Protein AF-A0A368G7E9-F1 (afdb_monomer)

Foldseek 3Di:
DDWFWEWEQEPNDTDIDTFDDPDLQSSLVSVVVVLVVVCVVDPDWWKFFAAPVGDTHTDPDSVSVVVLVVRDPDSYRYMYTGHPPPDDDDDDDDDDDDDDDDDDDDDDDDDDDDDPDPDPPFPFQVVAAAPPPRHTATHDWDDDPVDPRHIHHPVCVVVVPDDPPPVPPPPPDDD

Secondary structure (DSSP, 8-state):
---EEEEEEETTEEEEEEE--SSHHHHHHHHHHHHHHHHTTSS-EEEEEE-SS--EEE--SHHHHHHHHHH-SSSEEEEEEEE---S--------------------------------S---EEEEEE-TTT-PEEES-EEE-SSSSS-EEEHHHHHHT---GGGGGSSSS---

Solvent-accessible surface area (backbone atoms only — not comparable to full-atom values): 11426 Å² total; per-residue (Å²): 106,79,71,43,30,37,36,40,38,50,97,93,43,79,47,78,52,68,37,62,38,88,47,53,58,48,28,39,53,46,47,50,52,54,49,50,62,49,35,77,73,51,75,71,58,45,50,24,36,64,60,93,93,64,50,76,50,67,54,87,50,40,66,51,47,46,53,55,61,66,72,46,93,55,74,56,42,62,34,40,57,43,75,64,72,76,79,89,80,76,95,82,92,89,81,79,89,86,84,88,83,88,83,94,86,87,89,89,78,85,80,87,82,92,73,100,63,98,65,99,72,59,52,64,39,87,91,43,52,11,83,79,75,73,42,68,22,59,44,58,76,48,67,50,89,88,48,86,92,41,34,31,24,60,67,48,58,73,68,66,66,69,84,71,77,77,77,71,74,85,82,75,82,82,134

InterPro domains:
  IPR000270 PB1 domain [PF00564] (4-80)
  IPR000270 PB1 domain [SM00666] (3-84)
  IPR000433 Zinc finger, ZZ-type [PF00569] (125-159)
  IPR000433 Zinc finger, ZZ-type [PS01357] (130-156)
  IPR000433 Zinc finger, ZZ-type [SM00291] (124-168)
  IPR043145 Zinc finger, ZZ-type superfamily [G3DSA:3.30.60.90] (117-170)
  IPR052260 Autophagy Receptor and Signaling Regulator [PTHR15090] (7-165)
  IPR053793 PB1-like domain [PS51745] (3-84)

pLDDT: mean 72.44, std 19.13, range [29.98, 91.75]

Sequence (175 aa):
MEPISVKLSYAGAHRRFKIKGNDFESMFADLMTHVAQLAAQGPPFDIAWQDEDGDSILISRPAELGEAIESRKDDLLRLHTIEKTNENSTLKSEKEAEARPKTEEAPPKTEETSKAEANTNDAIHGNILCDVCDATIIGIRYKCILCVDYDLCQNCERTGIFHYEDLTFHWAGMV

Radius of gyration: 23.04 Å; Cα contacts (8 Å, |Δi|>4): 200; chains: 1; bounding box: 70×42×58 Å

Mean predicted aligned error: 19.14 Å

Organism: Ancylostoma caninum (NCBI:txid29170)

Structure (mmCIF, N/CA/C/O backbone):
data_AF-A0A368G7E9-F1
#
_entry.id   AF-A0A368G7E9-F1
#
loop_
_atom_site.group_PDB
_atom_site.id
_atom_site.type_symbol
_atom_site.label_atom_id
_atom_site.label_alt_id
_atom_site.label_comp_id
_atom_site.label_asym_id
_atom_site.label_entity_id
_atom_site.label_seq_id
_atom_site.pdbx_PDB_ins_code
_atom_site.Cartn_x
_atom_site.Cartn_y
_atom_site.Cartn_z
_atom_site.occupancy
_atom_site.B_iso_or_equiv
_atom_site.auth_seq_id
_atom_site.auth_comp_id
_atom_site.auth_asym_id
_atom_site.auth_atom_id
_atom_site.pdbx_PDB_model_num
ATOM 1 N N . MET A 1 1 ? -3.410 12.347 20.409 1.00 58.88 1 MET A N 1
ATOM 2 C CA . MET A 1 1 ? -4.423 11.472 19.780 1.00 58.88 1 MET A CA 1
ATOM 3 C C . MET A 1 1 ? -4.697 10.279 20.679 1.00 58.88 1 MET A C 1
ATOM 5 O O . MET A 1 1 ? -3.858 9.960 21.516 1.00 58.88 1 MET A O 1
ATOM 9 N N . GLU A 1 2 ? -5.857 9.643 20.532 1.00 70.06 2 GLU A N 1
ATOM 10 C CA . GLU A 1 2 ? -6.169 8.392 21.232 1.00 70.06 2 GLU A CA 1
ATOM 11 C C . GLU A 1 2 ? -5.511 7.185 20.533 1.00 70.06 2 GLU A C 1
ATOM 13 O O . GLU A 1 2 ? -5.280 7.231 19.323 1.00 70.06 2 GLU A O 1
ATOM 18 N N . PRO A 1 3 ? -5.154 6.117 21.274 1.00 78.44 3 PRO A N 1
ATOM 19 C CA . PRO A 1 3 ? -4.494 4.944 20.706 1.00 78.44 3 PRO A CA 1
ATOM 20 C C . PRO A 1 3 ? -5.474 4.107 19.876 1.00 78.44 3 PRO A C 1
ATOM 22 O O . PRO A 1 3 ? -6.393 3.488 20.418 1.00 78.44 3 PRO A O 1
ATOM 25 N N . ILE A 1 4 ? -5.239 4.039 18.569 1.00 86.38 4 ILE A N 1
ATOM 26 C CA . ILE A 1 4 ? -6.129 3.366 17.617 1.00 86.38 4 ILE A CA 1
ATOM 27 C C . ILE A 1 4 ? -5.886 1.857 17.681 1.00 86.38 4 ILE A C 1
ATOM 29 O O . ILE A 1 4 ? -4.740 1.400 17.664 1.00 86.38 4 ILE A O 1
ATOM 33 N N . SER A 1 5 ? -6.955 1.059 17.763 1.00 89.62 5 SER A N 1
ATOM 34 C CA . SER A 1 5 ? -6.824 -0.399 17.728 1.00 89.62 5 SER A CA 1
ATOM 35 C C . SER A 1 5 ? -6.812 -0.874 16.278 1.00 89.62 5 SER A C 1
ATOM 37 O O . SER A 1 5 ? -7.724 -0.581 15.512 1.00 89.62 5 SER A O 1
ATOM 39 N N . VAL A 1 6 ? -5.799 -1.645 15.899 1.00 91.56 6 VAL A N 1
ATOM 40 C CA . VAL A 1 6 ? -5.658 -2.211 14.554 1.00 91.56 6 VAL A CA 1
ATOM 41 C C . VAL A 1 6 ? -5.878 -3.718 14.633 1.00 91.56 6 VAL A C 1
ATOM 43 O O . VAL A 1 6 ? -5.246 -4.403 15.440 1.00 91.56 6 VAL A O 1
ATOM 46 N N . LYS A 1 7 ? -6.777 -4.247 13.800 1.00 91.56 7 LYS A N 1
ATOM 47 C CA . LYS A 1 7 ? -6.969 -5.683 13.564 1.00 91.56 7 LYS A CA 1
ATOM 48 C C . LYS A 1 7 ? -6.381 -6.026 12.199 1.00 91.56 7 LYS A C 1
ATOM 50 O O . LYS A 1 7 ? -7.037 -5.800 11.187 1.00 91.56 7 LYS A O 1
ATOM 55 N N . LEU A 1 8 ? -5.194 -6.621 12.186 1.00 90.75 8 LEU A N 1
ATOM 56 C CA . LEU A 1 8 ? -4.562 -7.148 10.979 1.00 90.75 8 LEU A CA 1
ATOM 57 C C . LEU A 1 8 ? -4.917 -8.628 10.788 1.00 90.75 8 LEU A C 1
ATOM 59 O O . LEU A 1 8 ? -4.810 -9.432 11.719 1.00 90.75 8 LEU A O 1
ATOM 63 N N . SER A 1 9 ? -5.331 -8.981 9.577 1.00 88.69 9 SER A N 1
ATOM 64 C CA . SER A 1 9 ? -5.700 -10.341 9.177 1.00 88.69 9 SER A CA 1
ATOM 65 C C . SER A 1 9 ? -4.635 -10.879 8.218 1.00 88.69 9 SER A C 1
ATOM 67 O O . SER A 1 9 ? -4.503 -10.354 7.118 1.00 88.69 9 SER A O 1
ATOM 69 N N . TYR A 1 10 ? -3.874 -11.892 8.645 1.00 85.19 10 TYR A N 1
ATOM 70 C CA . TYR A 1 10 ? -2.744 -12.476 7.910 1.00 85.19 10 TYR A CA 1
ATOM 71 C C . TYR A 1 10 ? -2.844 -14.002 7.894 1.00 85.19 10 TYR A C 1
ATOM 73 O O . TYR A 1 10 ? -2.933 -14.617 8.957 1.00 85.19 10 TYR A O 1
ATOM 81 N N . ALA A 1 11 ? -2.826 -14.613 6.704 1.00 75.00 11 ALA A N 1
ATOM 82 C CA . ALA A 1 11 ? -2.862 -16.070 6.512 1.00 75.00 11 ALA A CA 1
ATOM 83 C C . ALA A 1 11 ? -3.969 -16.793 7.326 1.00 75.00 11 ALA A C 1
ATOM 85 O O . ALA A 1 11 ? -3.747 -17.843 7.926 1.00 75.00 11 ALA A O 1
ATOM 86 N N . GLY A 1 12 ? -5.164 -16.192 7.415 1.00 78.38 12 GLY A N 1
ATOM 87 C CA . GLY A 1 12 ? -6.298 -16.703 8.206 1.00 78.38 12 GLY A CA 1
ATOM 88 C C . GLY A 1 12 ? -6.207 -16.471 9.725 1.00 78.38 12 GLY A C 1
ATOM 89 O O . GLY A 1 12 ? -7.196 -16.655 10.436 1.00 78.38 12 GLY A O 1
ATOM 90 N N . ALA A 1 13 ? -5.063 -16.013 10.237 1.00 84.06 13 ALA A N 1
ATOM 91 C CA . ALA A 1 13 ? -4.891 -15.593 11.622 1.00 84.06 13 ALA A CA 1
ATOM 92 C C . ALA A 1 13 ? -5.199 -14.096 11.799 1.00 84.06 13 ALA A C 1
ATOM 94 O O . ALA A 1 13 ? -4.954 -13.267 10.924 1.00 84.06 13 ALA A O 1
ATOM 95 N N . HIS A 1 14 ? -5.700 -13.729 12.978 1.00 87.38 14 HIS A N 1
ATOM 96 C CA . HIS A 1 14 ? -6.020 -12.345 13.320 1.00 87.38 14 HIS A CA 1
ATOM 97 C C . HIS A 1 14 ? -5.101 -11.850 14.435 1.00 87.38 14 HIS A C 1
ATOM 99 O O . HIS A 1 14 ? -5.101 -12.415 15.530 1.00 87.38 14 HIS A O 1
ATOM 105 N N . ARG A 1 15 ? -4.366 -10.764 14.194 1.00 87.50 15 ARG A N 1
ATOM 106 C CA . ARG A 1 15 ? -3.558 -10.078 15.211 1.00 87.50 15 ARG A CA 1
ATOM 107 C C . ARG A 1 15 ? -4.194 -8.726 15.527 1.00 87.50 15 ARG A C 1
ATOM 109 O O . ARG A 1 15 ? -4.657 -8.028 14.629 1.00 87.50 15 ARG A O 1
ATOM 116 N N . ARG A 1 16 ? -4.259 -8.372 16.812 1.00 88.88 16 ARG A N 1
ATOM 117 C CA . ARG A 1 16 ? -4.761 -7.071 17.276 1.00 88.88 16 ARG A CA 1
ATOM 118 C C . ARG A 1 16 ? -3.673 -6.365 18.068 1.00 88.88 16 ARG A C 1
ATOM 120 O O . ARG A 1 16 ? -3.154 -6.943 19.019 1.00 88.88 16 ARG A O 1
ATOM 127 N N . PHE A 1 17 ? -3.355 -5.138 17.687 1.00 90.06 17 PHE A N 1
ATOM 128 C CA . PHE A 1 17 ? -2.394 -4.274 18.371 1.00 90.06 17 PHE A CA 1
ATOM 129 C C . PHE A 1 17 ? -2.960 -2.853 18.468 1.00 90.06 17 PHE A C 1
ATOM 131 O O . PHE A 1 17 ? -4.024 -2.565 17.918 1.00 90.06 17 PHE A O 1
ATOM 138 N N . LYS A 1 18 ? -2.300 -1.981 19.233 1.00 89.06 18 LYS A N 1
ATOM 139 C CA . LYS A 1 18 ? -2.707 -0.583 19.397 1.00 89.06 18 LYS A CA 1
ATOM 140 C C . LYS A 1 18 ? -1.565 0.311 18.965 1.00 89.06 18 LYS A C 1
ATOM 142 O O . LYS A 1 18 ? -0.528 0.273 19.621 1.00 89.06 18 LYS A O 1
ATOM 147 N N . ILE A 1 19 ? -1.785 1.099 17.919 1.00 89.12 19 ILE A N 1
ATOM 148 C CA . ILE A 1 19 ? -0.790 2.059 17.445 1.00 89.12 19 ILE A CA 1
ATOM 149 C C . ILE A 1 19 ? -0.854 3.340 18.278 1.00 89.12 19 ILE A C 1
ATOM 151 O O . ILE A 1 19 ? -1.936 3.775 18.696 1.00 89.12 19 ILE A O 1
ATOM 155 N N . LYS A 1 20 ? 0.308 3.934 18.551 1.00 82.81 20 LYS A N 1
ATOM 156 C CA . LYS A 1 20 ? 0.431 5.185 19.312 1.00 82.81 20 LYS A CA 1
ATOM 157 C C . LYS A 1 20 ? 1.263 6.197 18.535 1.00 82.81 20 LYS A C 1
ATOM 159 O O . LYS A 1 20 ? 2.419 5.948 18.227 1.00 82.81 20 LYS A O 1
ATOM 164 N N . GLY A 1 21 ? 0.701 7.380 18.317 1.00 76.12 21 GLY A N 1
ATOM 165 C CA . GLY A 1 21 ? 1.414 8.512 17.735 1.00 76.12 21 GLY A CA 1
ATOM 166 C C . GLY A 1 21 ? 0.766 9.836 18.123 1.00 76.12 21 GLY A C 1
ATOM 167 O O . GLY A 1 21 ? -0.399 9.877 18.532 1.00 76.12 21 GLY A O 1
ATOM 168 N N . ASN A 1 22 ? 1.537 10.915 18.008 1.00 77.44 22 ASN A N 1
ATOM 169 C CA . ASN A 1 22 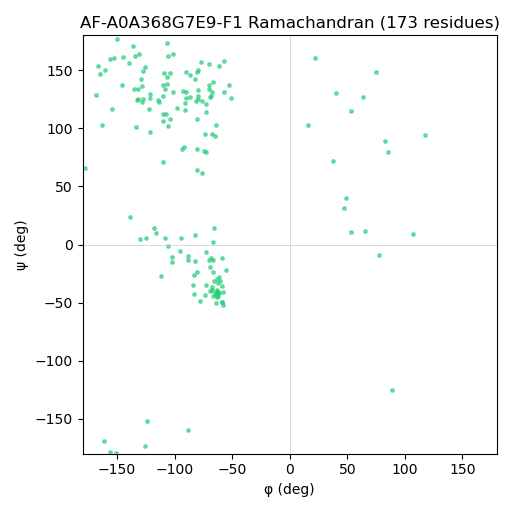? 1.020 12.282 18.112 1.00 77.44 22 ASN A CA 1
ATOM 170 C C . ASN A 1 22 ? 0.540 12.819 16.751 1.00 77.44 22 ASN A C 1
ATOM 172 O O . ASN A 1 22 ? -0.171 13.819 16.706 1.00 77.44 22 ASN A O 1
ATOM 176 N N . ASP A 1 23 ? 0.912 12.121 15.681 1.00 83.19 23 ASP A N 1
ATOM 177 C CA . ASP A 1 23 ? 0.817 12.477 14.272 1.00 83.19 23 ASP A CA 1
ATOM 178 C C . ASP A 1 23 ? 0.710 11.188 13.430 1.00 83.19 23 ASP A C 1
ATOM 180 O O . ASP A 1 23 ? 1.045 10.091 13.899 1.00 83.19 23 ASP A O 1
ATOM 184 N N . PHE A 1 24 ? 0.226 11.314 12.190 1.00 80.94 24 PHE A N 1
ATOM 185 C CA . PHE A 1 24 ? 0.001 10.177 11.287 1.00 80.94 24 PHE A CA 1
ATOM 186 C C . PHE A 1 24 ? 1.291 9.435 10.913 1.00 80.94 24 PHE A C 1
ATOM 188 O O . PHE A 1 24 ? 1.261 8.226 10.698 1.00 80.94 24 PHE A O 1
ATOM 195 N N . GLU A 1 25 ? 2.429 10.129 10.869 1.00 85.62 25 GLU A N 1
ATOM 196 C CA . GLU A 1 25 ? 3.720 9.553 10.486 1.00 85.62 25 GLU A CA 1
ATOM 197 C C . GLU A 1 25 ? 4.285 8.647 11.590 1.00 85.62 25 GLU A C 1
ATOM 199 O O . GLU A 1 25 ? 4.669 7.510 11.317 1.00 85.62 25 GLU A O 1
ATOM 204 N N . SER A 1 26 ? 4.206 9.072 12.853 1.00 86.88 26 SER A N 1
ATOM 205 C CA . SER A 1 26 ? 4.512 8.242 14.024 1.00 86.88 26 SER A CA 1
ATOM 206 C C . SER A 1 26 ? 3.583 7.028 14.126 1.00 86.88 26 SER A C 1
ATOM 208 O O . SER A 1 26 ? 4.042 5.920 14.404 1.00 86.88 26 SER A O 1
ATOM 210 N N . MET A 1 27 ? 2.280 7.209 13.866 1.00 86.00 2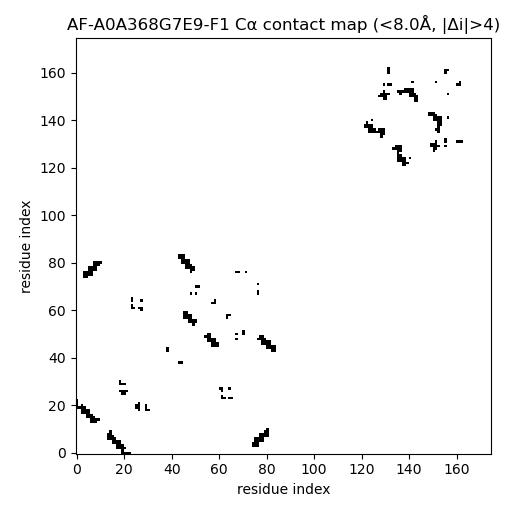7 MET A N 1
ATOM 211 C CA . MET A 1 27 ? 1.319 6.097 13.819 1.00 86.00 27 MET A CA 1
ATOM 212 C C . MET A 1 27 ? 1.640 5.098 12.698 1.00 86.00 27 MET A C 1
ATOM 214 O O . MET A 1 27 ? 1.542 3.887 12.906 1.00 86.00 27 MET A O 1
ATOM 218 N N . PHE A 1 28 ? 2.051 5.594 11.529 1.00 88.69 28 PHE A N 1
ATOM 219 C CA . PHE A 1 28 ? 2.461 4.771 10.394 1.00 88.69 28 PHE A CA 1
ATOM 220 C C . PHE A 1 28 ? 3.780 4.038 10.665 1.00 88.69 28 PHE A C 1
ATOM 222 O O . PHE A 1 28 ? 3.883 2.855 10.357 1.00 88.69 28 PHE A O 1
ATOM 229 N N . ALA A 1 29 ? 4.758 4.676 11.310 1.00 88.94 29 ALA A N 1
ATOM 230 C CA . ALA A 1 29 ? 6.012 4.036 11.703 1.00 88.94 29 ALA A CA 1
ATOM 231 C C . ALA A 1 29 ? 5.796 2.886 12.709 1.00 88.94 29 ALA A C 1
ATOM 233 O O . ALA A 1 29 ? 6.404 1.822 12.571 1.00 88.94 29 ALA A O 1
ATOM 234 N N . ASP A 1 30 ? 4.897 3.060 13.683 1.00 89.69 30 ASP A N 1
ATOM 235 C CA . ASP A 1 30 ? 4.511 2.027 14.658 1.00 89.69 30 ASP A CA 1
ATOM 236 C C . ASP A 1 30 ? 3.767 0.857 13.973 1.00 89.69 30 ASP A C 1
ATOM 238 O O . ASP A 1 30 ? 4.107 -0.318 14.157 1.00 89.69 30 ASP A O 1
ATOM 242 N N . LEU A 1 31 ? 2.826 1.171 13.069 1.00 89.00 31 LEU A N 1
ATOM 243 C CA . LEU A 1 31 ? 2.150 0.190 12.211 1.00 89.00 31 LEU A CA 1
ATOM 244 C C . LEU A 1 31 ? 3.146 -0.608 11.355 1.00 89.00 31 LEU A C 1
ATOM 246 O O . LEU A 1 31 ? 3.130 -1.840 11.378 1.00 89.00 31 LEU A O 1
ATOM 250 N N . MET A 1 32 ? 4.032 0.076 10.629 1.00 87.12 32 MET A N 1
ATOM 251 C CA . MET A 1 32 ? 5.028 -0.549 9.758 1.00 87.12 32 MET A CA 1
ATOM 252 C C . MET A 1 32 ? 6.063 -1.351 10.543 1.00 87.12 32 MET A C 1
ATOM 254 O O . MET A 1 32 ? 6.504 -2.392 10.063 1.00 87.12 32 MET A O 1
ATOM 258 N N . THR A 1 33 ? 6.394 -0.950 11.773 1.00 89.62 33 THR A N 1
ATOM 259 C CA . THR A 1 33 ? 7.240 -1.747 12.676 1.00 89.62 33 THR A CA 1
ATOM 260 C C . THR A 1 33 ? 6.568 -3.077 13.021 1.00 89.62 33 THR A C 1
ATOM 262 O O . THR A 1 33 ? 7.200 -4.134 12.928 1.00 89.62 33 THR A O 1
ATOM 265 N N . HIS A 1 34 ? 5.274 -3.062 13.352 1.00 87.12 34 HIS A N 1
ATOM 266 C CA . HIS A 1 34 ? 4.510 -4.291 13.569 1.00 87.12 34 HIS A CA 1
ATOM 267 C C . HIS A 1 34 ? 4.381 -5.141 12.296 1.00 87.12 34 HIS A C 1
ATOM 269 O O . HIS A 1 34 ? 4.552 -6.357 12.370 1.00 87.12 34 HIS A O 1
ATOM 275 N N . VAL A 1 35 ? 4.138 -4.538 11.130 1.00 87.00 35 VAL A N 1
ATOM 276 C CA . VAL A 1 35 ? 4.075 -5.254 9.841 1.00 87.00 35 VAL A CA 1
ATOM 277 C C . VAL A 1 35 ? 5.428 -5.877 9.479 1.00 87.00 35 VAL A C 1
ATOM 279 O O . VAL A 1 35 ? 5.478 -7.053 9.127 1.00 87.00 35 VAL A O 1
ATOM 282 N N . ALA A 1 36 ? 6.537 -5.158 9.655 1.00 85.75 36 ALA A N 1
ATOM 283 C CA . ALA A 1 36 ? 7.885 -5.663 9.396 1.00 85.75 36 ALA A CA 1
ATOM 284 C C . ALA A 1 36 ? 8.252 -6.847 10.310 1.00 85.75 36 ALA A C 1
ATOM 286 O O . ALA A 1 36 ? 8.825 -7.831 9.844 1.00 85.75 36 ALA A O 1
ATOM 287 N N . GLN A 1 37 ? 7.855 -6.815 11.589 1.00 84.81 37 GLN A N 1
ATOM 288 C CA . GLN A 1 37 ? 8.021 -7.955 12.505 1.00 84.81 37 GLN A CA 1
ATOM 289 C C . GLN A 1 37 ? 7.257 -9.208 12.046 1.00 84.81 37 GLN A C 1
ATOM 291 O O . GLN A 1 37 ? 7.667 -10.323 12.375 1.00 84.81 37 GLN A O 1
ATOM 296 N N . LEU A 1 38 ? 6.154 -9.044 11.311 1.00 83.31 38 LEU A N 1
ATOM 297 C CA . LEU A 1 38 ? 5.368 -10.142 10.742 1.00 83.31 38 LEU A CA 1
ATOM 298 C C . LEU A 1 38 ? 5.957 -10.638 9.421 1.00 83.31 38 LEU A C 1
ATOM 300 O O . LEU A 1 38 ? 6.079 -11.846 9.242 1.00 83.31 38 LEU A O 1
ATOM 304 N N . ALA A 1 39 ? 6.386 -9.727 8.547 1.00 82.38 39 ALA A N 1
ATOM 305 C CA . ALA A 1 39 ? 7.113 -10.061 7.325 1.00 82.38 39 ALA A CA 1
ATOM 306 C C . ALA A 1 39 ? 8.439 -10.789 7.627 1.00 82.38 39 ALA A C 1
ATOM 308 O O . ALA A 1 39 ? 8.825 -11.687 6.894 1.00 82.38 39 ALA A O 1
ATOM 309 N N . ALA A 1 40 ? 9.093 -10.506 8.759 1.00 82.06 40 ALA A N 1
ATOM 310 C CA . ALA A 1 40 ? 10.262 -11.261 9.222 1.00 82.06 40 ALA A CA 1
ATOM 311 C C . ALA A 1 40 ? 9.959 -12.727 9.622 1.00 82.06 40 ALA A C 1
ATOM 313 O O . ALA A 1 40 ? 10.887 -13.514 9.802 1.00 82.06 40 ALA A O 1
ATOM 314 N N . GLN A 1 41 ? 8.683 -13.100 9.788 1.00 79.00 41 GLN A N 1
ATOM 315 C CA . GLN A 1 41 ? 8.229 -14.451 10.156 1.00 79.00 41 GLN A CA 1
ATOM 316 C C . GLN A 1 41 ? 7.609 -15.229 8.978 1.00 79.00 41 GLN A C 1
ATOM 318 O O . GLN A 1 41 ? 7.192 -16.371 9.174 1.00 79.00 41 GLN A O 1
ATOM 323 N N . GLY A 1 42 ? 7.516 -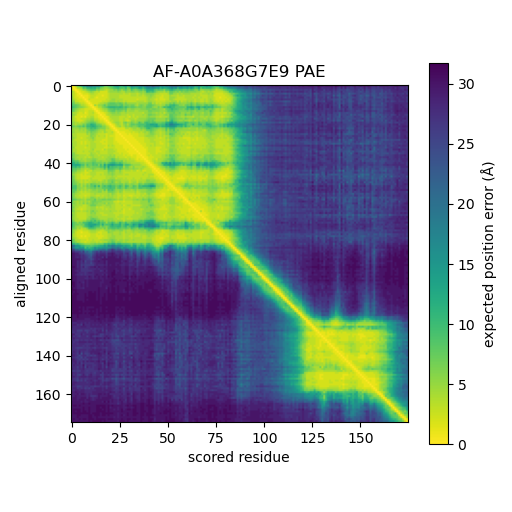14.647 7.777 1.00 72.19 42 GLY A N 1
ATOM 324 C CA . GLY A 1 42 ? 6.803 -15.246 6.644 1.00 72.19 42 GLY A CA 1
ATOM 325 C C . GLY A 1 42 ? 7.199 -14.655 5.284 1.00 72.19 42 GLY A C 1
ATOM 326 O O . GLY A 1 42 ? 8.189 -13.935 5.194 1.00 72.19 42 GLY A O 1
ATOM 327 N N . PRO A 1 43 ? 6.466 -14.966 4.199 1.00 79.19 43 PRO A N 1
ATOM 328 C CA . PRO A 1 43 ? 6.645 -14.286 2.916 1.00 79.19 43 PRO A CA 1
ATOM 329 C C . PRO A 1 43 ? 6.354 -12.779 3.033 1.00 79.19 43 PRO A C 1
ATOM 331 O O . PRO A 1 43 ? 5.546 -12.383 3.878 1.00 79.19 43 PRO A O 1
ATOM 334 N N . PRO A 1 44 ? 6.958 -11.933 2.178 1.00 79.69 44 PRO A N 1
ATOM 335 C CA . PRO A 1 44 ? 6.650 -10.512 2.144 1.00 79.69 44 PRO A CA 1
ATOM 336 C C . PRO A 1 44 ? 5.240 -10.285 1.578 1.00 79.69 44 PRO A C 1
ATOM 338 O O . PRO A 1 44 ? 4.858 -10.843 0.552 1.00 79.69 44 PRO A O 1
ATOM 341 N N . PHE A 1 45 ? 4.475 -9.436 2.253 1.00 87.25 45 PHE A N 1
ATOM 342 C CA . PHE A 1 45 ? 3.109 -9.055 1.900 1.00 87.25 45 PHE A CA 1
ATOM 343 C C . PHE A 1 45 ? 2.962 -7.537 2.027 1.00 87.25 45 PHE A C 1
ATOM 345 O O . PHE A 1 45 ? 3.779 -6.894 2.690 1.00 87.25 45 PHE A O 1
ATOM 352 N N . ASP A 1 46 ? 1.924 -6.980 1.415 1.00 88.75 46 ASP A N 1
ATOM 353 C CA . ASP A 1 46 ? 1.478 -5.612 1.678 1.00 88.75 46 ASP A CA 1
ATOM 354 C C . ASP A 1 46 ? 0.197 -5.614 2.516 1.00 88.75 46 ASP A C 1
ATOM 356 O O . ASP A 1 46 ? -0.478 -6.637 2.662 1.00 88.75 46 ASP A O 1
ATOM 360 N N . ILE A 1 47 ? -0.111 -4.471 3.125 1.00 90.56 47 ILE A N 1
ATOM 361 C CA . ILE A 1 47 ? -1.321 -4.279 3.925 1.00 90.56 47 ILE A CA 1
ATOM 362 C C . ILE A 1 47 ? -2.308 -3.377 3.193 1.00 90.56 47 ILE A C 1
ATOM 364 O O . ILE A 1 47 ? -1.944 -2.312 2.700 1.00 90.56 47 ILE A O 1
ATOM 368 N N . ALA A 1 48 ? -3.569 -3.791 3.177 1.00 91.44 48 ALA A N 1
ATOM 369 C CA . ALA A 1 48 ? -4.673 -3.014 2.645 1.00 91.44 48 ALA A CA 1
ATOM 370 C C . ALA A 1 48 ? -5.793 -2.873 3.687 1.00 91.44 48 ALA A C 1
ATOM 372 O O . ALA A 1 48 ? -5.959 -3.711 4.585 1.00 91.44 48 ALA A O 1
ATOM 373 N N . TRP A 1 49 ? -6.556 -1.792 3.575 1.00 91.38 49 TRP A N 1
ATOM 374 C CA . TRP A 1 49 ? -7.836 -1.608 4.256 1.00 91.38 49 TRP A CA 1
ATOM 375 C C . TRP A 1 49 ? -8.978 -1.753 3.248 1.00 91.38 49 TRP A C 1
ATOM 377 O O . TRP A 1 49 ? -8.726 -1.950 2.064 1.00 91.38 49 TRP A O 1
ATOM 387 N N . GLN A 1 50 ? -10.218 -1.753 3.731 1.00 90.38 50 GLN A N 1
ATOM 388 C CA . GLN A 1 50 ? -11.406 -1.763 2.881 1.00 90.38 50 GLN A CA 1
ATOM 389 C C . GLN A 1 50 ? -12.241 -0.523 3.194 1.00 90.38 50 GLN A C 1
ATOM 391 O O . GLN A 1 50 ? -12.491 -0.263 4.377 1.00 90.38 50 GLN A O 1
ATOM 396 N N . ASP A 1 51 ? -12.619 0.222 2.160 1.00 87.50 51 ASP A N 1
ATOM 397 C CA . ASP A 1 51 ? -13.343 1.491 2.260 1.00 87.50 51 ASP A CA 1
ATOM 398 C C . ASP A 1 51 ? -14.878 1.31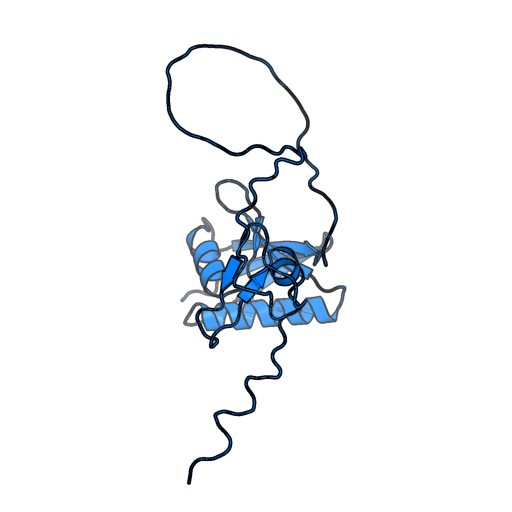8 2.285 1.00 87.50 51 ASP A C 1
ATOM 400 O O . ASP A 1 51 ? -15.392 0.272 2.700 1.00 87.50 51 ASP A O 1
ATOM 404 N N . GLU A 1 52 ? -15.624 2.378 1.951 1.00 83.25 52 GLU A N 1
ATOM 405 C CA . GLU A 1 52 ? -17.091 2.362 1.936 1.00 83.25 52 GLU A CA 1
ATOM 406 C C . GLU A 1 52 ? -17.706 1.795 0.649 1.00 83.25 52 GLU A C 1
ATOM 408 O O . GLU A 1 52 ? -18.802 1.232 0.720 1.00 83.25 52 GLU A O 1
ATOM 413 N N . ASP A 1 53 ? -16.988 1.869 -0.472 1.00 83.81 53 ASP A N 1
ATOM 414 C CA . ASP A 1 53 ? -17.355 1.268 -1.759 1.00 83.81 53 ASP A CA 1
ATOM 415 C C . ASP A 1 53 ? -17.017 -0.236 -1.800 1.00 83.81 53 ASP A C 1
ATOM 417 O O . ASP A 1 53 ? -17.671 -1.023 -2.491 1.00 83.81 53 ASP A O 1
ATOM 421 N N . GLY A 1 54 ? -16.068 -0.662 -0.962 1.00 81.88 54 GLY A N 1
ATOM 422 C CA . GLY A 1 54 ? -15.648 -2.048 -0.783 1.00 81.88 54 GLY A CA 1
ATOM 423 C C . GLY A 1 54 ? -14.281 -2.364 -1.390 1.00 81.88 54 GLY A C 1
ATOM 424 O O . GLY A 1 54 ? -13.897 -3.540 -1.397 1.00 81.88 54 GLY A O 1
ATOM 425 N N . ASP A 1 55 ? -13.543 -1.355 -1.848 1.00 85.50 55 ASP A N 1
ATOM 426 C CA . ASP A 1 55 ? -12.258 -1.499 -2.521 1.00 85.50 55 ASP A CA 1
ATOM 427 C C . ASP A 1 55 ? -11.098 -1.713 -1.540 1.00 85.50 55 ASP A C 1
ATOM 429 O O . ASP A 1 55 ? -11.099 -1.257 -0.395 1.00 85.50 55 ASP A O 1
ATOM 433 N N . SER A 1 56 ? -10.091 -2.473 -1.982 1.00 86.62 56 SER A N 1
ATOM 434 C CA . SER A 1 56 ? -8.926 -2.845 -1.164 1.00 86.62 56 SER A CA 1
ATOM 435 C C . SER A 1 56 ? -7.781 -1.845 -1.328 1.00 86.62 56 SER A C 1
ATOM 437 O O . SER A 1 56 ? -6.859 -2.056 -2.118 1.00 86.62 56 SER A O 1
ATOM 439 N N . ILE A 1 57 ? -7.831 -0.754 -0.565 1.00 89.19 57 ILE A N 1
ATOM 440 C CA . ILE A 1 57 ? -6.872 0.354 -0.647 1.00 89.19 57 ILE A CA 1
ATOM 441 C C . ILE A 1 57 ? -5.564 0.023 0.093 1.00 89.19 57 ILE A C 1
ATOM 443 O O . ILE A 1 57 ? -5.561 -0.355 1.268 1.00 89.19 57 ILE A O 1
ATOM 447 N N . LEU A 1 58 ? -4.429 0.178 -0.594 1.00 90.94 58 LEU A N 1
ATOM 448 C CA . LEU A 1 58 ? -3.083 -0.168 -0.117 1.00 90.94 58 LEU A CA 1
ATOM 449 C C . LEU A 1 58 ? -2.477 0.890 0.821 1.00 90.94 58 LEU A C 1
ATOM 451 O O . LEU A 1 58 ? -2.287 2.039 0.434 1.00 90.94 58 LEU A O 1
ATOM 455 N N . ILE A 1 59 ? -2.052 0.489 2.025 1.00 90.12 59 ILE A N 1
ATOM 456 C CA . ILE A 1 59 ? -1.409 1.398 2.990 1.00 90.12 59 ILE A CA 1
ATOM 457 C C . ILE A 1 59 ? 0.118 1.344 2.856 1.00 90.12 59 ILE A C 1
ATOM 459 O O . ILE A 1 59 ? 0.810 0.687 3.635 1.00 90.12 59 ILE A O 1
ATOM 463 N N . SER A 1 60 ? 0.645 2.093 1.887 1.00 84.94 60 SER A N 1
ATOM 464 C CA . SER A 1 60 ? 2.096 2.254 1.668 1.00 84.94 60 SER A CA 1
ATOM 465 C C . SER A 1 60 ? 2.660 3.584 2.185 1.00 84.94 60 SER A C 1
ATOM 467 O O . SER A 1 60 ? 3.877 3.771 2.200 1.00 84.94 60 SER A O 1
ATOM 469 N N . ARG A 1 61 ? 1.799 4.535 2.574 1.00 84.75 61 ARG A N 1
ATOM 470 C CA . ARG A 1 61 ? 2.164 5.900 2.992 1.00 84.75 61 ARG A CA 1
ATOM 471 C C . ARG A 1 61 ? 1.326 6.353 4.203 1.00 84.75 61 ARG A C 1
ATOM 473 O O . ARG A 1 61 ? 0.214 5.857 4.387 1.00 84.75 61 ARG A O 1
ATOM 480 N N . PRO A 1 62 ? 1.809 7.321 5.010 1.00 86.69 62 PRO A N 1
ATOM 481 C CA . PRO A 1 62 ? 1.074 7.825 6.175 1.00 86.69 62 PRO A CA 1
ATOM 482 C C . PRO A 1 62 ? -0.219 8.578 5.820 1.00 86.69 62 PRO A C 1
ATOM 484 O O . PRO A 1 62 ? -1.121 8.623 6.650 1.00 86.69 62 PRO A O 1
ATOM 487 N N . ALA A 1 63 ? -0.334 9.131 4.605 1.00 86.38 63 ALA A N 1
ATOM 488 C CA . ALA A 1 63 ? -1.565 9.764 4.116 1.00 86.38 63 ALA A CA 1
ATOM 489 C C . ALA A 1 63 ? -2.717 8.749 3.989 1.00 86.38 63 ALA A C 1
ATOM 491 O O . ALA A 1 63 ? -3.757 8.934 4.609 1.00 86.38 63 ALA A O 1
ATOM 492 N N . GLU A 1 64 ? -2.463 7.619 3.319 1.00 89.12 64 GLU A N 1
ATOM 493 C CA . GLU A 1 64 ? -3.418 6.508 3.156 1.00 89.12 64 GLU A CA 1
ATOM 494 C C . GLU A 1 64 ? -3.870 5.947 4.519 1.00 89.12 64 GLU A C 1
ATOM 496 O O . GLU A 1 64 ? -5.019 5.549 4.705 1.00 89.12 64 GLU A O 1
ATOM 501 N N . LEU A 1 65 ? -2.959 5.924 5.507 1.00 88.00 65 LEU A N 1
ATOM 502 C CA . LEU A 1 65 ? -3.304 5.552 6.880 1.00 88.00 65 LEU A CA 1
ATOM 503 C C . LEU A 1 65 ? -4.226 6.594 7.530 1.00 88.00 65 LEU A C 1
ATOM 505 O O . LEU A 1 65 ? -5.105 6.204 8.290 1.00 88.00 65 LEU A O 1
ATOM 509 N N . GLY A 1 66 ? -4.040 7.884 7.242 1.00 86.62 66 GLY A N 1
ATOM 510 C CA . GLY A 1 66 ? -4.944 8.962 7.648 1.00 86.62 66 GLY A CA 1
ATOM 511 C C . GLY A 1 66 ? -6.361 8.754 7.112 1.00 86.62 66 GLY A C 1
ATOM 512 O O . GLY A 1 66 ? -7.302 8.720 7.899 1.00 86.62 66 GLY A O 1
ATOM 513 N N . GLU A 1 67 ? -6.507 8.481 5.817 1.00 86.50 67 GLU A N 1
ATOM 514 C CA . GLU A 1 67 ? -7.809 8.225 5.180 1.00 86.50 67 GLU A CA 1
ATOM 515 C C . GLU A 1 67 ? -8.497 6.977 5.766 1.00 86.50 67 GLU A C 1
ATOM 517 O O . GLU A 1 67 ? -9.664 7.026 6.162 1.00 86.50 67 GLU A O 1
ATOM 522 N N . ALA A 1 68 ? -7.744 5.889 5.965 1.00 87.69 68 ALA A N 1
ATOM 523 C CA . ALA A 1 68 ? -8.229 4.684 6.645 1.00 87.69 68 ALA A CA 1
ATOM 524 C C . ALA A 1 68 ? -8.636 4.943 8.114 1.00 87.69 68 ALA A C 1
ATOM 526 O O . ALA A 1 68 ? -9.543 4.306 8.662 1.00 87.69 68 ALA A O 1
ATOM 527 N N . ILE A 1 69 ? -7.946 5.876 8.776 1.00 86.38 69 ILE A N 1
ATOM 528 C CA . ILE A 1 69 ? -8.234 6.350 10.133 1.00 86.38 69 ILE A CA 1
ATOM 529 C C . ILE A 1 69 ? -9.491 7.227 10.154 1.00 86.38 69 ILE A C 1
ATOM 531 O O . ILE A 1 69 ? -10.221 7.152 11.140 1.00 86.38 69 ILE A O 1
ATOM 535 N N . GLU A 1 70 ? -9.769 8.022 9.125 1.00 84.69 70 GLU A N 1
ATOM 536 C CA . GLU A 1 70 ? -10.924 8.929 9.066 1.00 84.69 70 GLU A CA 1
ATOM 537 C C . GLU A 1 70 ? -12.211 8.228 8.598 1.00 84.69 70 GLU A C 1
ATOM 539 O O . GLU A 1 70 ? -13.280 8.500 9.141 1.00 84.69 70 GLU A O 1
ATOM 544 N N . SER A 1 71 ? -12.113 7.252 7.689 1.00 80.38 71 SER A N 1
ATOM 545 C C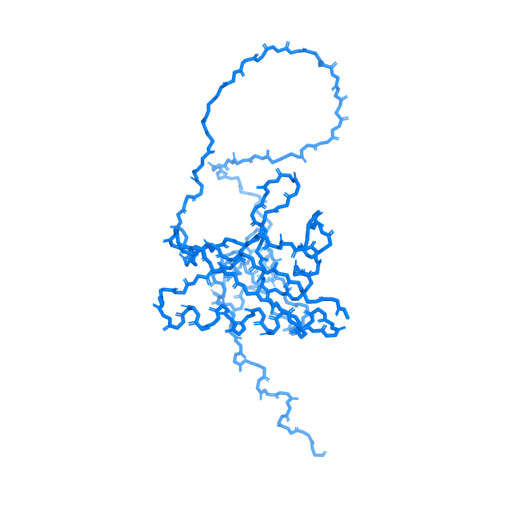A . SER A 1 71 ? -13.253 6.444 7.217 1.00 80.38 71 SER A CA 1
ATOM 546 C C . SER A 1 71 ? -13.811 5.478 8.286 1.00 80.38 71 SER A C 1
ATOM 548 O O . SER A 1 71 ? -14.959 5.018 8.217 1.00 80.38 71 SER A O 1
ATOM 550 N N . ARG A 1 72 ? -13.032 5.159 9.333 1.00 78.50 72 ARG A N 1
ATOM 551 C CA . ARG A 1 72 ? -13.448 4.182 10.352 1.00 78.50 72 ARG A CA 1
ATOM 552 C C . ARG A 1 72 ? -14.636 4.684 11.191 1.00 78.50 72 ARG A C 1
ATOM 554 O O . ARG A 1 72 ? -14.604 5.751 11.796 1.00 78.50 72 ARG A O 1
ATOM 561 N N . LYS A 1 73 ? -15.655 3.832 11.332 1.00 67.69 73 LYS A N 1
ATOM 562 C CA . LYS A 1 73 ? -16.843 4.078 12.181 1.00 67.69 73 LYS A CA 1
ATOM 563 C C . LYS A 1 73 ? -16.670 3.612 13.640 1.00 67.69 73 LYS A C 1
ATOM 565 O O . LYS A 1 73 ? -17.493 3.945 14.485 1.00 67.69 73 LYS A O 1
ATOM 570 N N . ASP A 1 74 ? -15.597 2.869 13.931 1.00 77.44 74 ASP A N 1
ATOM 571 C CA . ASP A 1 74 ? -15.242 2.304 15.244 1.00 77.44 74 ASP A CA 1
ATOM 572 C C . ASP A 1 74 ? -13.772 2.624 15.590 1.00 77.44 74 ASP A C 1
ATOM 574 O O . ASP A 1 74 ? -12.949 2.797 14.694 1.00 77.44 74 ASP A O 1
ATOM 578 N N . ASP A 1 75 ? -13.350 2.492 16.853 1.00 82.06 75 ASP A N 1
ATOM 579 C CA . ASP A 1 75 ? -11.922 2.504 17.255 1.00 82.06 75 ASP A CA 1
ATOM 580 C C . ASP A 1 75 ? -11.081 1.311 16.745 1.00 82.06 75 ASP A C 1
ATOM 582 O O . ASP A 1 75 ? -9.970 1.067 17.231 1.00 82.06 75 ASP A O 1
ATOM 586 N N . LEU A 1 76 ? -11.607 0.549 15.781 1.00 86.75 76 LEU A N 1
ATOM 587 C CA . LEU A 1 76 ? -11.019 -0.662 15.228 1.00 86.75 76 LEU A CA 1
ATOM 588 C C . LEU A 1 76 ? -10.790 -0.544 13.715 1.00 86.75 76 LEU A C 1
ATOM 590 O O . LEU A 1 76 ? -11.673 -0.856 12.911 1.00 86.75 76 LEU A O 1
ATOM 594 N N . LEU A 1 77 ? -9.565 -0.188 13.332 1.00 89.00 77 LEU A N 1
ATOM 595 C CA . LEU A 1 77 ? -9.105 -0.255 11.948 1.00 89.00 77 LEU A CA 1
ATOM 596 C C . LEU A 1 77 ? -8.965 -1.727 11.520 1.00 89.00 77 LEU A C 1
ATOM 598 O O . LEU A 1 77 ? -8.311 -2.522 12.204 1.00 89.00 77 LEU A O 1
ATOM 602 N N . ARG A 1 78 ? -9.598 -2.109 10.406 1.00 90.81 78 ARG A N 1
ATOM 603 C CA . ARG A 1 78 ? -9.607 -3.484 9.879 1.00 90.81 78 ARG A CA 1
ATOM 604 C C . ARG A 1 78 ? -8.661 -3.562 8.680 1.00 90.81 78 ARG A C 1
ATOM 606 O O . ARG A 1 78 ? -8.977 -3.039 7.621 1.00 90.81 78 ARG A O 1
ATOM 613 N N . LEU A 1 79 ? -7.521 -4.225 8.862 1.00 91.75 79 LEU A N 1
ATOM 614 C CA . LEU A 1 79 ? -6.522 -4.443 7.817 1.00 91.75 79 LEU A CA 1
ATOM 615 C C . LEU A 1 79 ? -6.488 -5.913 7.393 1.00 91.75 79 LEU A C 1
ATOM 617 O O . LEU A 1 79 ? -6.667 -6.829 8.211 1.00 91.75 79 LEU A O 1
ATOM 621 N N . HIS A 1 80 ? -6.195 -6.137 6.122 1.00 90.44 80 HIS A N 1
ATOM 622 C CA . HIS A 1 80 ? -5.938 -7.446 5.543 1.00 90.44 80 HIS A CA 1
ATOM 623 C C . HIS A 1 80 ? -4.602 -7.424 4.795 1.00 90.44 80 HIS A C 1
ATOM 625 O O . HIS A 1 80 ? -4.157 -6.381 4.321 1.00 90.44 80 HIS A O 1
ATOM 631 N N . THR A 1 81 ? -3.920 -8.564 4.747 1.00 90.06 81 THR A N 1
ATOM 632 C CA . THR A 1 81 ? -2.681 -8.699 3.978 1.00 90.06 81 THR A CA 1
ATOM 633 C C . THR A 1 81 ? -2.988 -9.155 2.564 1.00 90.06 81 THR A C 1
ATOM 635 O O . THR A 1 81 ? -3.676 -10.168 2.405 1.00 90.06 81 THR A O 1
ATOM 638 N N . ILE A 1 82 ? -2.418 -8.480 1.574 1.00 87.25 82 ILE A N 1
ATOM 639 C CA . ILE A 1 82 ? -2.404 -8.943 0.187 1.00 87.25 82 ILE A CA 1
ATOM 640 C C . ILE A 1 82 ? -0.996 -9.421 -0.170 1.00 87.25 82 ILE A C 1
ATOM 642 O O . ILE A 1 82 ? 0.004 -8.896 0.327 1.00 87.25 82 ILE A O 1
ATOM 646 N N . GLU A 1 83 ? -0.902 -10.468 -0.983 1.00 81.94 83 GLU A N 1
ATOM 647 C CA . GLU A 1 83 ? 0.394 -10.980 -1.425 1.00 81.94 83 GLU A CA 1
ATOM 648 C C . GLU A 1 83 ? 1.074 -9.943 -2.324 1.00 81.94 83 GLU A C 1
ATOM 650 O O . GLU A 1 83 ? 0.418 -9.316 -3.157 1.00 81.94 83 GLU A O 1
ATOM 655 N N . LYS A 1 84 ? 2.394 -9.765 -2.175 1.00 70.19 84 LYS A N 1
ATOM 656 C CA . LYS A 1 84 ? 3.162 -8.949 -3.118 1.00 70.19 84 LYS A CA 1
ATOM 657 C C . LYS A 1 84 ? 3.177 -9.654 -4.467 1.00 70.19 84 LYS A C 1
ATOM 659 O O . LYS A 1 84 ? 4.019 -10.516 -4.714 1.00 70.19 84 LYS A O 1
ATOM 664 N N . THR A 1 85 ? 2.257 -9.286 -5.349 1.00 50.91 85 THR A N 1
ATOM 665 C CA . THR A 1 85 ? 2.286 -9.708 -6.747 1.00 50.91 85 THR A CA 1
ATOM 666 C C . THR A 1 85 ? 3.398 -8.959 -7.473 1.00 50.91 85 THR A C 1
ATOM 668 O O . THR A 1 85 ? 3.145 -8.002 -8.203 1.00 50.91 85 THR A O 1
ATOM 671 N N . ASN A 1 86 ? 4.642 -9.415 -7.294 1.00 50.19 86 ASN A N 1
ATOM 672 C CA . ASN A 1 86 ? 5.646 -9.264 -8.346 1.00 50.19 86 ASN A CA 1
ATOM 673 C C . ASN A 1 86 ? 5.024 -9.797 -9.648 1.00 50.19 86 ASN A C 1
ATOM 675 O O . ASN A 1 86 ? 4.435 -10.878 -9.647 1.00 50.19 86 ASN A O 1
ATOM 679 N N . GLU A 1 87 ? 5.054 -8.960 -10.684 1.00 57.09 87 GLU A N 1
ATOM 680 C CA . GLU A 1 87 ? 3.937 -8.770 -11.617 1.00 57.09 87 GLU A CA 1
ATOM 681 C C . GLU A 1 87 ? 3.423 -10.029 -12.344 1.00 57.09 87 GLU A C 1
ATOM 683 O O . GLU A 1 87 ? 4.161 -10.979 -12.595 1.00 57.09 87 GLU A O 1
ATOM 688 N N . ASN A 1 88 ? 2.161 -9.935 -12.797 1.00 42.19 88 ASN A N 1
ATOM 689 C CA . ASN A 1 88 ? 1.450 -10.838 -13.719 1.00 42.19 88 ASN A CA 1
ATOM 690 C C . ASN A 1 88 ? 0.754 -12.091 -13.131 1.00 42.19 88 ASN A C 1
ATOM 692 O O . ASN A 1 88 ? 1.202 -13.216 -13.339 1.00 42.19 88 ASN A O 1
ATOM 696 N N . SER A 1 89 ? -0.441 -11.907 -12.543 1.00 39.62 89 SER A N 1
ATOM 697 C CA . SER A 1 89 ? -1.608 -12.785 -12.801 1.00 39.62 89 SER A CA 1
ATOM 698 C C . SER A 1 89 ? -2.918 -12.212 -12.234 1.00 39.62 89 SER A C 1
ATOM 700 O O . SER A 1 89 ? -3.001 -11.980 -11.037 1.00 39.62 89 SER A O 1
ATOM 702 N N . THR A 1 90 ? -3.970 -12.144 -13.071 1.00 36.62 90 THR A N 1
ATOM 703 C CA . THR A 1 90 ? -5.420 -12.166 -12.717 1.00 36.62 90 THR A CA 1
ATOM 704 C C . THR A 1 90 ? -5.924 -11.153 -11.664 1.00 36.62 90 THR A C 1
ATOM 706 O O . THR A 1 90 ? -5.656 -11.312 -10.485 1.00 36.62 90 THR A O 1
ATOM 709 N N . LEU A 1 91 ? -6.793 -10.175 -11.959 1.00 52.19 91 LEU A N 1
ATOM 710 C CA . LEU A 1 91 ? -7.961 -10.223 -12.858 1.00 52.19 91 LEU A CA 1
ATOM 711 C C . LEU A 1 91 ? -8.714 -11.563 -12.784 1.00 52.19 91 LEU A C 1
ATOM 713 O O . LEU A 1 91 ? -8.640 -12.383 -13.699 1.00 52.19 91 LEU A O 1
ATOM 717 N N . LYS A 1 92 ? -9.415 -11.790 -11.666 1.00 39.84 92 LYS A N 1
ATOM 718 C CA . LYS A 1 92 ? -10.502 -12.776 -11.531 1.00 39.84 92 LYS A CA 1
ATOM 719 C C . LYS A 1 92 ? -11.341 -12.493 -10.282 1.00 39.84 92 LYS A C 1
ATOM 721 O O . LYS A 1 92 ? -10.941 -12.894 -9.193 1.00 39.84 92 LYS A O 1
ATOM 726 N N . SER A 1 93 ? -12.525 -11.902 -10.461 1.00 40.34 93 SER A N 1
ATOM 727 C CA . SER A 1 93 ? -13.787 -12.368 -9.843 1.00 40.34 93 SER A CA 1
ATOM 728 C C . SER A 1 93 ? -14.990 -11.523 -10.280 1.00 40.34 93 SER A C 1
ATOM 730 O O . SER A 1 93 ? -15.621 -10.888 -9.451 1.00 40.34 93 SER A O 1
ATOM 732 N N . GLU A 1 94 ? -15.360 -11.575 -11.566 1.00 42.12 94 GLU A N 1
ATOM 733 C CA . GLU A 1 94 ? -16.691 -11.124 -12.009 1.00 42.12 94 GLU A CA 1
ATOM 734 C C . GLU A 1 94 ? -17.340 -12.140 -12.970 1.00 42.12 94 GLU A C 1
ATOM 736 O O . GLU A 1 94 ? -17.018 -12.255 -14.152 1.00 42.12 94 GLU A O 1
ATOM 741 N N . LYS A 1 95 ? -18.253 -12.919 -12.387 1.00 38.34 95 LYS A N 1
ATOM 742 C CA . LYS A 1 95 ? -19.315 -13.760 -12.965 1.00 38.34 95 LYS A CA 1
ATOM 743 C C . LYS A 1 95 ? -20.451 -13.656 -11.928 1.00 38.34 95 LYS A C 1
ATOM 745 O O . LYS A 1 95 ? -20.156 -13.724 -10.741 1.00 38.34 95 LYS A O 1
ATOM 750 N N . GLU A 1 96 ? -21.729 -13.504 -12.256 1.00 40.75 96 GLU A N 1
ATOM 751 C CA . GLU A 1 96 ? -22.415 -13.621 -13.544 1.00 40.75 96 GLU A CA 1
ATOM 752 C C . GLU A 1 96 ? -23.774 -12.885 -13.475 1.00 40.75 96 GLU A C 1
ATOM 754 O O . GLU A 1 96 ? -24.372 -12.853 -12.410 1.00 40.75 96 GLU A O 1
ATOM 759 N N . ALA A 1 97 ? -24.241 -12.359 -14.617 1.00 37.91 97 ALA A N 1
ATOM 760 C CA . ALA A 1 97 ? -25.641 -12.123 -15.031 1.00 37.91 97 ALA A CA 1
ATOM 761 C C . ALA A 1 97 ? -26.720 -11.594 -14.040 1.00 37.91 97 ALA A C 1
ATOM 763 O O . ALA A 1 97 ? -27.067 -12.257 -13.075 1.00 37.91 97 ALA A O 1
ATOM 764 N N . GLU A 1 98 ? -27.461 -10.552 -14.460 1.00 36.69 98 GLU A N 1
ATOM 765 C CA . GLU A 1 98 ? -28.839 -10.740 -14.978 1.00 36.69 98 GLU A CA 1
ATOM 766 C C . GLU A 1 98 ? -29.255 -9.575 -15.926 1.00 36.69 98 GLU A C 1
ATOM 768 O O . GLU A 1 98 ? -28.426 -8.735 -16.279 1.00 36.69 98 GLU A O 1
ATOM 773 N N . ALA A 1 99 ? -30.484 -9.567 -16.468 1.00 33.62 99 ALA A N 1
ATOM 774 C CA . ALA A 1 99 ? -30.798 -8.953 -17.771 1.00 33.62 99 ALA A CA 1
ATOM 775 C C . ALA A 1 99 ? -31.592 -7.614 -17.779 1.00 33.62 99 ALA A C 1
ATOM 777 O O . ALA A 1 99 ? -32.594 -7.476 -17.091 1.00 33.62 99 ALA A O 1
ATOM 778 N N . ARG A 1 100 ? -31.164 -6.689 -18.670 1.00 44.25 100 ARG A N 1
ATOM 779 C CA . ARG A 1 100 ? -31.901 -5.853 -19.681 1.00 44.25 100 ARG A CA 1
ATOM 780 C C . ARG A 1 100 ? -33.432 -5.554 -19.543 1.00 44.25 100 ARG A C 1
ATOM 782 O O . ARG A 1 100 ? -34.163 -6.457 -19.155 1.00 44.25 100 ARG A O 1
ATOM 789 N N . PRO A 1 101 ? -33.989 -4.493 -20.216 1.00 47.22 101 PRO A N 1
ATOM 790 C CA . PRO A 1 101 ? -33.381 -3.236 -20.745 1.00 47.22 101 PRO A CA 1
ATOM 791 C C . PRO A 1 101 ? -34.280 -1.939 -20.825 1.00 47.22 101 PRO A C 1
ATOM 793 O O . PRO A 1 101 ? -35.502 -2.015 -20.755 1.00 47.22 101 PRO A O 1
ATOM 796 N N . LYS A 1 102 ? -33.659 -0.807 -21.249 1.00 40.97 102 LYS A N 1
ATOM 797 C CA . LYS A 1 102 ? -34.230 0.482 -21.781 1.00 40.97 102 LYS A CA 1
ATOM 798 C C . LYS A 1 102 ? -34.878 1.424 -20.740 1.00 40.97 102 LYS A C 1
ATOM 800 O O . LYS A 1 102 ? -35.399 0.942 -19.748 1.00 40.97 102 LYS A O 1
ATOM 805 N N . THR A 1 103 ? -34.871 2.759 -20.868 1.00 29.98 103 THR A N 1
ATOM 806 C CA . THR A 1 103 ? -34.673 3.733 -21.987 1.00 29.98 103 THR A CA 1
ATOM 807 C C . THR A 1 103 ? -33.729 4.872 -21.532 1.00 29.98 103 THR A C 1
ATOM 809 O O . THR A 1 103 ? -33.809 5.270 -20.380 1.00 29.98 103 THR A O 1
ATOM 812 N N . GLU A 1 104 ? -32.710 5.304 -22.287 1.00 39.38 104 GLU A N 1
ATOM 813 C CA . GLU A 1 104 ? -32.738 6.192 -23.479 1.00 39.38 104 GLU A CA 1
ATOM 814 C C . GLU A 1 104 ? -32.786 7.700 -23.148 1.00 39.38 104 GLU A C 1
ATOM 816 O O . GLU A 1 104 ? -33.862 8.271 -23.068 1.00 39.38 104 GLU A O 1
ATOM 821 N N . GLU A 1 105 ? -31.605 8.321 -22.999 1.00 33.84 105 GLU A N 1
ATOM 822 C CA . GLU A 1 105 ? -31.229 9.661 -23.506 1.00 33.84 105 GLU A CA 1
ATOM 823 C C . GLU A 1 105 ? -29.689 9.828 -23.396 1.00 33.84 105 GLU A C 1
ATOM 825 O O . GLU A 1 105 ? -29.036 9.120 -22.631 1.00 33.84 105 GLU A O 1
ATOM 830 N N . ALA A 1 106 ? -29.077 10.670 -24.236 1.00 45.28 106 ALA A N 1
ATOM 831 C CA . ALA A 1 106 ? -27.634 10.668 -24.550 1.00 45.28 106 ALA A CA 1
ATOM 832 C C . ALA A 1 106 ? -27.149 12.095 -24.917 1.00 45.28 106 ALA A C 1
ATOM 834 O O . ALA A 1 106 ? -28.004 12.958 -25.121 1.00 45.28 106 ALA A O 1
ATOM 835 N N . PRO A 1 107 ? -25.862 12.349 -25.249 1.00 57.75 107 PRO A N 1
ATOM 836 C CA . PRO A 1 107 ? -24.558 11.941 -24.680 1.00 57.75 107 PRO A CA 1
ATOM 837 C C . PRO A 1 107 ? -23.731 13.236 -24.353 1.00 57.75 107 PRO A C 1
ATOM 839 O O . PRO A 1 107 ? -24.358 14.287 -24.197 1.00 57.75 107 PRO A O 1
ATOM 842 N N . PRO A 1 108 ? -22.370 13.299 -24.344 1.00 47.25 108 PRO A N 1
ATOM 843 C CA . PRO A 1 108 ? -21.297 12.281 -24.333 1.00 47.25 108 PRO A CA 1
ATOM 844 C C . PRO A 1 108 ? -20.297 12.484 -23.145 1.00 47.25 108 PRO A C 1
ATOM 846 O O . PRO A 1 108 ? -20.526 13.345 -22.306 1.00 47.25 108 PRO A O 1
ATOM 849 N N . LYS A 1 109 ? -19.163 11.775 -22.981 1.00 39.94 109 LYS A N 1
ATOM 850 C CA . LYS A 1 109 ? -18.403 10.848 -23.851 1.00 39.94 109 LYS A CA 1
ATOM 851 C C . LYS A 1 109 ? -17.761 9.697 -23.043 1.00 39.94 109 LYS A C 1
ATOM 853 O O . LYS A 1 109 ? -17.491 9.877 -21.865 1.00 39.94 109 LYS A O 1
ATOM 858 N N . THR A 1 110 ? -17.399 8.628 -23.761 1.00 32.12 110 THR A N 1
ATOM 859 C CA . THR A 1 110 ? -16.172 7.789 -23.643 1.00 32.12 110 THR A CA 1
ATOM 860 C C . THR A 1 110 ? -15.362 7.943 -22.338 1.00 32.12 110 THR A C 1
ATOM 862 O O . THR A 1 110 ? -14.637 8.928 -22.197 1.00 32.12 110 THR A O 1
ATOM 865 N N . GLU A 1 111 ? -15.416 7.051 -21.349 1.00 38.12 111 GLU A N 1
ATOM 866 C CA . GLU A 1 111 ? -15.623 5.589 -21.371 1.00 38.12 111 GLU A CA 1
ATOM 867 C C . GLU A 1 111 ? -14.513 4.800 -22.094 1.00 38.12 111 GLU A C 1
ATOM 869 O O . GLU A 1 111 ? -14.151 5.086 -23.238 1.00 38.12 111 GLU A O 1
ATOM 874 N N . GLU A 1 112 ? -13.978 3.811 -21.378 1.00 56.59 112 GLU A N 1
ATOM 875 C CA . GLU A 1 112 ? -12.960 2.854 -21.810 1.00 56.59 112 GLU A CA 1
ATOM 876 C C . GLU A 1 112 ? -13.512 1.868 -22.848 1.00 56.59 112 GLU A C 1
ATOM 878 O O . GLU A 1 112 ? -14.690 1.518 -22.822 1.00 56.59 112 GLU A O 1
ATOM 883 N N . THR A 1 113 ? -12.651 1.293 -23.694 1.00 37.31 113 THR A N 1
ATOM 884 C CA . THR A 1 113 ? -12.715 -0.160 -23.955 1.00 37.31 113 THR A CA 1
ATOM 885 C C . THR A 1 113 ? -11.463 -0.687 -24.643 1.00 37.31 113 THR A C 1
ATOM 887 O O . THR A 1 113 ? -10.830 -0.031 -25.469 1.00 37.31 113 THR A O 1
ATOM 890 N N . SER A 1 114 ? -11.129 -1.927 -24.307 1.00 59.44 114 SER A N 1
ATOM 891 C CA . SER A 1 114 ? -10.035 -2.695 -24.884 1.00 59.44 114 SER A CA 1
ATOM 892 C C . SER A 1 114 ? -10.306 -3.104 -26.335 1.00 59.44 114 SER A C 1
ATOM 894 O O . SER A 1 114 ? -11.377 -3.610 -26.677 1.00 59.44 114 SER A O 1
ATOM 896 N N . LYS A 1 115 ? -9.287 -2.982 -27.193 1.00 37.38 115 LYS A N 1
ATOM 897 C CA . LYS A 1 115 ? -9.229 -3.721 -28.459 1.00 37.38 115 LYS A CA 1
ATOM 898 C C . LYS A 1 115 ? -7.787 -3.899 -28.919 1.00 37.38 115 LYS A C 1
ATOM 900 O O . LYS A 1 115 ? -7.095 -2.935 -29.227 1.00 37.38 115 LYS A O 1
ATOM 905 N N . ALA A 1 116 ? -7.351 -5.153 -28.989 1.00 51.19 116 ALA A N 1
ATOM 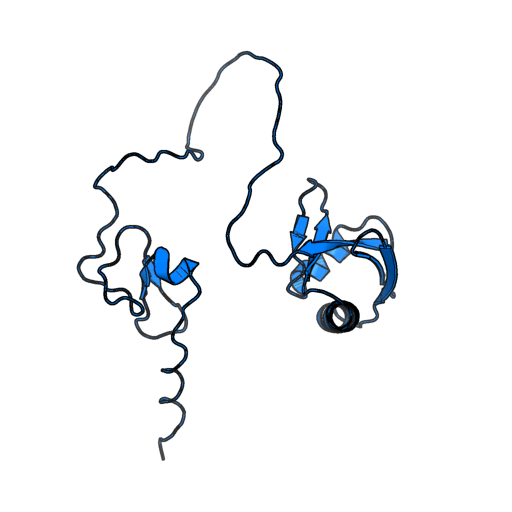906 C CA . ALA A 1 116 ? -6.134 -5.526 -29.696 1.00 51.19 116 ALA A CA 1
ATOM 907 C C . ALA A 1 116 ? -6.405 -5.473 -31.208 1.00 51.19 116 ALA A C 1
ATOM 909 O O . ALA A 1 116 ? -6.677 -6.489 -31.843 1.00 51.19 116 ALA A O 1
ATOM 910 N N . GLU A 1 117 ? -6.364 -4.271 -31.775 1.00 37.78 117 GLU A N 1
ATOM 911 C CA . GLU A 1 117 ? -6.379 -4.039 -33.217 1.00 37.78 117 GLU A CA 1
ATOM 912 C C . GLU A 1 117 ? -5.208 -3.122 -33.555 1.00 37.78 117 GLU A C 1
ATOM 914 O O . GLU A 1 117 ? -5.098 -2.024 -33.015 1.00 37.78 117 GLU A O 1
ATOM 919 N N . ALA A 1 118 ? -4.319 -3.584 -34.438 1.00 49.94 118 ALA A N 1
ATOM 920 C CA . ALA A 1 118 ? -3.172 -2.809 -34.892 1.00 49.94 118 ALA A CA 1
ATOM 921 C C . ALA A 1 118 ? -3.655 -1.581 -35.680 1.00 49.94 118 ALA A C 1
ATOM 923 O O . ALA A 1 118 ? -3.913 -1.660 -36.881 1.00 49.94 118 ALA A O 1
ATOM 924 N N . ASN A 1 119 ? -3.799 -0.451 -34.989 1.00 41.91 119 ASN A N 1
ATOM 925 C CA . ASN A 1 119 ? -4.181 0.823 -35.574 1.00 41.91 119 ASN A CA 1
ATOM 926 C C . ASN A 1 119 ? -2.974 1.758 -35.520 1.00 41.91 119 ASN A C 1
ATOM 928 O O . ASN A 1 119 ? -2.585 2.236 -34.460 1.00 41.91 119 ASN A O 1
ATOM 932 N N . THR A 1 120 ? -2.357 1.984 -36.677 1.00 49.09 120 THR A N 1
ATOM 933 C CA . THR A 1 120 ? -1.078 2.687 -36.837 1.00 49.09 120 THR A CA 1
ATOM 934 C C . THR A 1 120 ? -1.228 4.207 -36.688 1.00 49.09 120 THR A C 1
ATOM 936 O O . THR A 1 120 ? -0.992 4.953 -37.637 1.00 49.09 120 THR A O 1
ATOM 939 N N . ASN A 1 121 ? -1.671 4.653 -35.512 1.00 54.97 121 ASN A N 1
ATOM 940 C CA . ASN A 1 121 ? -1.790 6.057 -35.104 1.00 54.97 121 ASN A CA 1
ATOM 941 C C . ASN A 1 121 ? -1.339 6.274 -33.647 1.00 54.97 121 ASN A C 1
ATOM 943 O O . ASN A 1 121 ? -1.742 7.250 -33.014 1.00 54.97 121 ASN A O 1
ATOM 947 N N . ASP A 1 122 ? -0.487 5.394 -33.111 1.00 60.00 122 ASP A N 1
ATOM 948 C CA . ASP A 1 122 ? 0.301 5.733 -31.928 1.00 60.00 122 ASP A CA 1
ATOM 949 C C . ASP A 1 122 ? 1.056 7.042 -32.170 1.00 60.00 122 ASP A C 1
ATOM 951 O O . ASP A 1 122 ? 1.629 7.257 -33.243 1.00 60.00 122 ASP A O 1
ATOM 955 N N . ALA A 1 123 ? 1.076 7.925 -31.171 1.00 70.00 123 ALA A N 1
ATOM 956 C CA . ALA A 1 123 ? 1.853 9.152 -31.243 1.00 70.00 123 ALA A CA 1
ATOM 957 C C . ALA A 1 123 ? 3.347 8.792 -31.314 1.00 70.00 123 ALA A C 1
ATOM 959 O O . ALA A 1 123 ? 3.957 8.409 -30.316 1.00 70.00 123 ALA A O 1
ATOM 960 N N . ILE A 1 124 ? 3.935 8.874 -32.510 1.00 78.94 124 ILE A N 1
ATOM 961 C CA . ILE A 1 124 ? 5.366 8.630 -32.704 1.00 78.94 124 ILE A CA 1
ATOM 962 C C . ILE A 1 124 ? 6.113 9.900 -32.310 1.00 78.94 124 ILE A C 1
ATOM 964 O O . ILE A 1 124 ? 6.113 10.900 -33.034 1.00 78.94 124 ILE A O 1
ATOM 968 N N . HIS A 1 125 ? 6.801 9.852 -31.177 1.00 80.38 125 HIS A N 1
ATOM 969 C CA . HIS A 1 125 ? 7.665 10.928 -30.719 1.00 80.38 125 HIS A CA 1
ATOM 970 C C . HIS A 1 125 ? 9.022 10.858 -31.439 1.00 80.38 125 HIS A C 1
ATOM 972 O O . HIS A 1 125 ? 10.056 10.643 -30.822 1.00 80.38 125 HIS A O 1
ATOM 978 N N . GLY A 1 126 ? 9.031 11.052 -32.763 1.00 76.12 126 GLY A N 1
ATOM 979 C CA . GLY A 1 126 ? 10.188 10.784 -33.638 1.00 76.12 126 GLY A CA 1
ATOM 980 C C . GLY A 1 126 ? 11.492 11.543 -33.335 1.00 76.12 126 GLY A C 1
ATOM 981 O O . GLY A 1 126 ? 12.529 11.183 -33.878 1.00 76.12 126 GLY A O 1
ATOM 982 N N . ASN A 1 127 ? 11.450 12.557 -32.465 1.00 79.38 127 ASN A N 1
ATOM 983 C CA . ASN A 1 127 ? 12.613 13.330 -32.009 1.00 79.38 127 ASN A CA 1
ATOM 984 C C . ASN A 1 127 ? 13.008 13.026 -30.546 1.00 79.38 127 ASN A C 1
ATOM 986 O O . ASN A 1 127 ? 13.834 13.745 -29.991 1.00 79.38 127 ASN A O 1
ATOM 990 N N . ILE A 1 128 ? 12.372 12.045 -29.895 1.00 80.62 128 ILE A N 1
ATOM 991 C CA . ILE A 1 128 ? 12.560 11.705 -28.479 1.00 80.62 128 ILE A CA 1
ATOM 992 C C . ILE A 1 128 ? 12.740 10.186 -28.371 1.00 80.62 128 ILE A C 1
ATOM 994 O O . ILE A 1 128 ? 11.905 9.401 -28.835 1.00 80.62 128 ILE A O 1
ATOM 998 N N . LEU A 1 129 ? 13.850 9.780 -27.765 1.00 88.31 129 LEU A N 1
ATOM 999 C CA . LEU A 1 129 ? 14.178 8.383 -27.495 1.00 88.31 129 LEU A CA 1
ATOM 1000 C C . LEU A 1 129 ? 13.880 8.064 -26.028 1.00 88.31 129 LEU A C 1
ATOM 1002 O O . LEU A 1 129 ? 13.682 8.966 -25.220 1.00 88.31 129 LEU A O 1
ATOM 1006 N N . CYS A 1 130 ? 13.803 6.780 -25.698 1.00 88.44 130 CYS A N 1
ATOM 1007 C CA . CYS A 1 130 ? 13.714 6.320 -24.321 1.00 88.44 130 CYS A CA 1
ATOM 1008 C C . CYS A 1 130 ? 15.116 6.055 -23.757 1.00 88.44 130 CYS A C 1
ATOM 1010 O O . CYS A 1 130 ? 15.794 5.160 -24.259 1.00 88.44 130 CYS A O 1
ATOM 1012 N N . ASP A 1 131 ? 15.495 6.715 -22.661 1.00 86.31 131 ASP A N 1
ATOM 1013 C CA . ASP A 1 131 ? 16.836 6.623 -22.039 1.00 86.31 131 ASP A CA 1
ATOM 1014 C C . ASP A 1 131 ? 17.191 5.251 -21.423 1.00 86.31 131 ASP A C 1
ATOM 1016 O O . ASP A 1 131 ? 18.240 5.085 -20.806 1.00 86.31 131 ASP A O 1
ATOM 1020 N N . VAL A 1 132 ? 16.303 4.257 -21.536 1.00 85.81 132 VAL A N 1
ATOM 1021 C CA . VAL A 1 132 ? 16.488 2.896 -20.991 1.00 85.81 132 VAL A CA 1
ATOM 1022 C C . VAL A 1 132 ? 16.643 1.847 -22.094 1.00 85.81 132 VAL A C 1
ATOM 1024 O O . VAL A 1 132 ? 17.261 0.808 -21.872 1.00 85.81 132 VAL A O 1
ATOM 1027 N N . CYS A 1 133 ? 16.074 2.078 -23.280 1.00 87.06 133 CYS A N 1
ATOM 1028 C CA . CYS A 1 133 ? 16.131 1.121 -24.392 1.00 87.06 133 CYS A CA 1
ATOM 1029 C C . CYS A 1 133 ? 16.577 1.730 -25.729 1.00 87.06 133 CYS A C 1
ATOM 1031 O O . CYS A 1 133 ? 16.517 1.038 -26.746 1.00 87.06 133 CYS A O 1
ATOM 1033 N N . ASP A 1 134 ? 16.962 3.012 -25.740 1.00 88.25 134 ASP A N 1
ATOM 1034 C CA . ASP A 1 134 ? 17.363 3.821 -26.904 1.00 88.25 134 ASP A CA 1
ATOM 1035 C C . ASP A 1 134 ? 16.352 3.837 -28.072 1.00 88.25 134 ASP A C 1
ATOM 1037 O O . ASP A 1 134 ? 16.627 4.332 -29.168 1.00 88.25 134 ASP A O 1
ATOM 1041 N N . ALA A 1 135 ? 15.144 3.315 -27.853 1.00 85.44 135 ALA A N 1
ATOM 1042 C CA . ALA A 1 135 ? 14.104 3.210 -28.862 1.00 85.44 135 ALA A CA 1
ATOM 1043 C C . ALA A 1 135 ? 13.274 4.497 -28.939 1.00 85.44 135 ALA A C 1
ATOM 1045 O O . ALA A 1 135 ? 12.995 5.144 -27.927 1.00 85.44 135 ALA A O 1
ATOM 1046 N N . THR A 1 136 ? 12.816 4.844 -30.144 1.00 87.12 136 THR A N 1
ATOM 1047 C CA . THR A 1 136 ? 11.846 5.928 -30.346 1.00 87.12 136 THR A CA 1
ATOM 1048 C C . THR A 1 136 ? 10.581 5.657 -29.543 1.00 87.12 136 THR A C 1
ATOM 1050 O O . THR A 1 136 ? 10.021 4.562 -29.618 1.00 87.12 136 THR A O 1
ATOM 1053 N N . ILE A 1 137 ? 10.103 6.655 -28.799 1.00 86.12 137 ILE A N 1
ATOM 1054 C CA . ILE A 1 137 ? 8.881 6.495 -28.012 1.00 86.12 137 ILE A CA 1
ATOM 1055 C C . ILE A 1 137 ? 7.671 6.473 -28.954 1.00 86.12 137 ILE A C 1
ATOM 1057 O O . ILE A 1 137 ? 7.416 7.417 -29.705 1.00 86.12 137 ILE A O 1
ATOM 1061 N N . ILE A 1 138 ? 6.924 5.373 -28.892 1.00 86.75 138 ILE A N 1
ATOM 1062 C CA . ILE A 1 138 ? 5.686 5.133 -29.632 1.00 86.75 138 ILE A CA 1
ATOM 1063 C C . ILE A 1 138 ? 4.561 5.047 -28.597 1.00 86.75 138 ILE A C 1
ATOM 1065 O O . ILE A 1 138 ? 4.652 4.258 -27.655 1.00 86.75 138 ILE A O 1
ATOM 1069 N N . GLY A 1 139 ? 3.527 5.876 -28.747 1.00 84.69 139 GLY A N 1
ATOM 1070 C CA . GLY A 1 139 ? 2.407 5.938 -27.808 1.00 84.69 139 GLY A CA 1
ATOM 1071 C C . GLY A 1 139 ? 2.668 6.934 -26.676 1.00 84.69 139 GLY A C 1
ATOM 1072 O O . GLY A 1 139 ? 2.927 8.107 -26.931 1.00 84.69 139 GLY A O 1
ATOM 1073 N N . ILE A 1 140 ? 2.562 6.498 -25.418 1.00 83.50 140 ILE A N 1
ATOM 1074 C CA . ILE A 1 140 ? 2.688 7.391 -24.255 1.00 83.50 140 ILE A CA 1
ATOM 1075 C C . ILE A 1 140 ? 4.168 7.651 -23.922 1.00 83.50 140 ILE A C 1
ATOM 1077 O O . ILE A 1 140 ? 4.928 6.719 -23.644 1.00 83.50 140 ILE A O 1
ATOM 1081 N N . ARG A 1 141 ? 4.547 8.936 -23.897 1.00 88.31 141 ARG A N 1
ATOM 1082 C CA . ARG A 1 141 ? 5.819 9.449 -23.363 1.00 88.31 141 ARG A CA 1
ATOM 108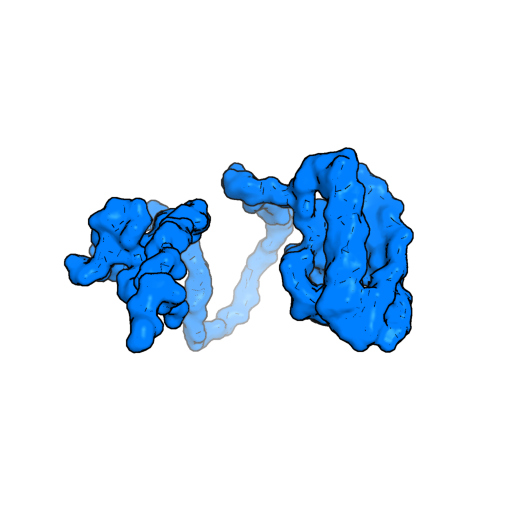3 C C . ARG A 1 141 ? 5.686 9.792 -21.882 1.00 88.31 141 ARG A C 1
ATOM 1085 O O . ARG A 1 141 ? 4.867 10.632 -21.515 1.00 88.31 141 ARG A O 1
ATOM 1092 N N . TYR A 1 142 ? 6.572 9.232 -21.069 1.00 86.19 142 TYR A N 1
ATOM 1093 C CA . TYR A 1 142 ? 6.698 9.535 -19.647 1.00 86.19 142 TYR A CA 1
ATOM 1094 C C . TYR A 1 142 ? 7.972 10.353 -19.428 1.00 86.19 142 TYR A C 1
ATOM 1096 O O . TYR A 1 142 ? 9.066 9.834 -19.623 1.00 86.19 142 TYR A O 1
ATOM 1104 N N . LYS A 1 143 ? 7.843 11.628 -19.042 1.00 84.25 143 LYS A N 1
ATOM 1105 C CA . LYS A 1 143 ? 8.990 12.496 -18.731 1.00 84.25 143 LYS A CA 1
ATOM 1106 C C . LYS A 1 143 ? 9.170 12.621 -17.218 1.00 84.25 143 LYS A C 1
ATOM 1108 O O . LYS A 1 143 ? 8.217 12.960 -16.516 1.00 84.25 143 LYS A O 1
ATOM 1113 N N . CYS A 1 144 ? 10.390 12.438 -16.719 1.00 82.19 144 CYS A N 1
ATOM 1114 C CA . CYS A 1 144 ? 10.711 12.765 -15.330 1.00 82.19 144 CYS A CA 1
ATOM 1115 C C . CYS A 1 144 ? 10.679 14.290 -15.109 1.00 82.19 144 CYS A C 1
ATOM 1117 O O . CYS A 1 144 ? 11.348 15.045 -15.811 1.00 82.19 144 CYS A O 1
ATOM 1119 N N . ILE A 1 145 ? 9.935 14.755 -14.099 1.00 79.19 145 ILE A N 1
ATOM 1120 C CA . ILE A 1 145 ? 9.842 16.190 -13.757 1.00 79.19 145 ILE A CA 1
ATOM 1121 C C . ILE A 1 145 ? 11.003 16.699 -12.885 1.00 79.19 145 ILE A C 1
ATOM 1123 O O . ILE A 1 145 ? 11.168 17.906 -12.737 1.00 79.19 145 ILE A O 1
ATOM 1127 N N . LEU A 1 146 ? 11.783 15.787 -12.292 1.00 76.88 146 LEU A N 1
ATOM 1128 C CA . LEU A 1 146 ? 12.926 16.088 -11.415 1.00 76.88 146 LEU A CA 1
ATOM 1129 C C . LEU A 1 146 ? 14.284 15.919 -12.117 1.00 76.88 146 LEU A C 1
ATOM 1131 O O . LEU A 1 146 ? 15.303 16.370 -11.603 1.00 76.88 146 LEU A O 1
ATOM 1135 N N . CYS A 1 147 ? 14.294 15.255 -13.271 1.00 76.81 147 CYS A N 1
ATOM 1136 C CA . CYS A 1 147 ? 15.482 14.890 -14.028 1.00 76.81 147 CYS A CA 1
ATOM 1137 C C . CYS A 1 147 ? 15.623 15.821 -15.240 1.00 76.81 147 CYS A C 1
ATOM 1139 O O . CYS A 1 147 ? 14.621 16.229 -15.834 1.00 76.81 147 CYS A O 1
ATOM 1141 N N . VAL A 1 148 ? 16.855 16.122 -15.650 1.00 79.44 148 VAL A N 1
ATOM 1142 C CA . VAL A 1 148 ? 17.096 16.813 -16.924 1.00 79.44 148 VAL A CA 1
ATOM 1143 C C . VAL A 1 148 ? 16.921 15.802 -18.054 1.00 79.44 148 VAL A C 1
ATOM 1145 O O . VAL A 1 148 ? 17.553 14.756 -18.032 1.00 79.44 148 VAL A O 1
ATOM 1148 N N . ASP A 1 149 ? 16.025 16.116 -18.991 1.00 79.75 149 ASP A N 1
ATOM 1149 C CA . ASP A 1 149 ? 15.794 15.409 -20.261 1.00 79.75 149 ASP A CA 1
ATOM 1150 C C . ASP A 1 149 ? 15.681 13.875 -20.212 1.00 79.75 149 ASP A C 1
ATOM 1152 O O . ASP A 1 149 ? 15.976 13.209 -21.192 1.00 79.75 149 ASP A O 1
ATOM 1156 N N . TYR A 1 150 ? 15.161 13.336 -19.102 1.00 84.12 150 TYR A N 1
ATOM 1157 C CA . TYR A 1 150 ? 14.893 11.905 -18.943 1.00 84.12 150 TYR A CA 1
ATOM 1158 C C . TYR A 1 150 ? 13.468 11.537 -19.389 1.00 84.12 150 TYR A C 1
ATOM 1160 O O . TYR A 1 150 ? 12.476 11.978 -18.784 1.00 84.12 150 TYR A O 1
ATOM 1168 N N . ASP A 1 151 ? 13.384 10.717 -20.430 1.00 87.06 151 ASP A N 1
ATOM 1169 C CA . ASP A 1 151 ? 12.189 10.313 -21.157 1.00 87.06 151 ASP A CA 1
ATOM 1170 C C . ASP A 1 151 ? 12.085 8.784 -21.288 1.00 87.06 151 ASP A C 1
ATOM 1172 O O . ASP A 1 151 ? 13.034 8.067 -21.604 1.00 87.06 151 ASP A O 1
ATOM 1176 N N . LEU A 1 152 ? 10.879 8.256 -21.073 1.00 87.50 152 LEU A N 1
ATOM 1177 C CA . LEU A 1 152 ? 10.607 6.823 -21.071 1.00 87.50 152 LEU A CA 1
ATOM 1178 C C . LEU A 1 152 ? 9.429 6.453 -21.965 1.00 87.50 152 LEU A C 1
ATOM 1180 O O . LEU A 1 152 ? 8.400 7.134 -22.008 1.00 87.50 152 LEU A O 1
ATOM 1184 N N . CYS A 1 153 ? 9.562 5.308 -22.636 1.00 88.81 153 CYS A N 1
ATOM 1185 C CA . CYS A 1 153 ? 8.432 4.640 -23.265 1.00 88.81 153 CYS A CA 1
ATOM 1186 C C . CYS A 1 153 ? 7.581 3.899 -22.220 1.00 88.81 153 CYS A C 1
ATOM 1188 O O . CYS A 1 153 ? 8.080 3.466 -21.178 1.00 88.81 153 CYS A O 1
ATOM 1190 N N . GLN A 1 154 ? 6.311 3.664 -22.555 1.00 85.31 154 GLN A N 1
ATOM 1191 C CA . GLN A 1 154 ? 5.354 2.916 -21.730 1.00 85.31 154 GLN A CA 1
ATOM 1192 C C . GLN A 1 154 ? 5.823 1.502 -21.328 1.00 85.31 154 GLN A C 1
ATOM 1194 O O . GLN A 1 154 ? 5.305 0.926 -20.374 1.00 85.31 154 GLN A O 1
ATOM 1199 N N . ASN A 1 155 ? 6.764 0.892 -22.056 1.00 85.81 155 ASN A N 1
ATOM 1200 C CA . ASN A 1 155 ? 7.321 -0.401 -21.659 1.00 85.81 155 ASN A CA 1
ATOM 1201 C C . ASN A 1 155 ? 8.349 -0.247 -20.528 1.00 85.81 155 ASN A C 1
ATOM 1203 O O . ASN A 1 155 ? 8.258 -0.950 -19.528 1.00 85.81 155 ASN A O 1
ATOM 1207 N N . CYS A 1 156 ? 9.294 0.687 -20.670 1.00 84.81 156 CYS A N 1
ATOM 1208 C CA . CYS A 1 156 ? 10.341 0.926 -19.675 1.00 84.81 156 CYS A CA 1
ATOM 1209 C C . CYS A 1 156 ? 9.781 1.497 -18.368 1.00 84.81 156 CYS A C 1
ATOM 1211 O O . CYS A 1 156 ? 10.193 1.047 -17.300 1.00 84.81 156 CYS A O 1
ATOM 1213 N N . GLU A 1 157 ? 8.801 2.405 -18.446 1.00 84.81 157 GLU A N 1
ATOM 1214 C CA . GLU A 1 157 ? 8.112 2.925 -17.258 1.00 84.81 157 GLU A CA 1
ATOM 1215 C C . GLU A 1 157 ? 7.442 1.796 -16.458 1.00 84.81 157 GLU A C 1
ATOM 1217 O O . GLU A 1 157 ? 7.748 1.637 -15.276 1.00 84.81 157 GLU A O 1
ATOM 1222 N N . ARG A 1 158 ? 6.665 0.922 -17.118 1.00 84.31 158 ARG A N 1
ATOM 1223 C CA . ARG A 1 158 ? 6.043 -0.245 -16.471 1.00 84.31 158 ARG A CA 1
ATOM 1224 C C . ARG A 1 158 ? 7.057 -1.184 -15.819 1.00 84.31 158 ARG A C 1
ATOM 1226 O O . ARG A 1 158 ? 6.806 -1.662 -14.724 1.00 84.31 158 ARG A O 1
ATOM 1233 N N . THR A 1 159 ? 8.200 -1.445 -16.461 1.00 77.94 159 THR A N 1
ATOM 1234 C CA . THR A 1 159 ? 9.218 -2.354 -15.893 1.00 77.94 159 THR A CA 1
ATOM 1235 C C . THR A 1 159 ? 9.922 -1.813 -14.644 1.00 77.94 159 THR A C 1
ATOM 1237 O O . THR A 1 159 ? 10.672 -2.556 -14.014 1.00 77.94 159 THR A O 1
ATOM 1240 N N . GLY A 1 160 ? 9.758 -0.529 -14.303 1.00 66.44 160 GLY A N 1
ATOM 1241 C CA . GLY A 1 160 ? 10.428 0.090 -13.154 1.00 66.44 160 GLY A CA 1
ATOM 1242 C C . GLY A 1 160 ? 11.958 0.170 -13.269 1.00 66.44 160 GLY A C 1
ATOM 1243 O O . GLY A 1 160 ? 12.636 0.464 -12.283 1.00 66.44 160 GLY A O 1
ATOM 1244 N N . ILE A 1 161 ? 12.521 -0.101 -14.454 1.00 61.22 161 ILE A N 1
ATOM 1245 C CA . ILE A 1 161 ? 13.964 -0.052 -14.720 1.00 61.22 161 ILE A CA 1
ATOM 1246 C C . ILE A 1 161 ? 14.352 1.409 -14.958 1.00 61.22 161 ILE A C 1
ATOM 1248 O O . ILE A 1 161 ? 14.458 1.872 -16.091 1.00 61.22 161 ILE A O 1
ATOM 1252 N N . PHE A 1 162 ? 14.547 2.140 -13.865 1.00 64.50 162 PHE A N 1
ATOM 1253 C CA . PHE A 1 162 ? 15.079 3.499 -13.878 1.00 64.50 162 PHE A CA 1
ATOM 1254 C C . PHE A 1 162 ? 16.579 3.451 -13.566 1.00 64.50 162 PHE A C 1
ATOM 1256 O O . PHE A 1 162 ? 16.980 3.032 -12.477 1.00 64.50 162 PHE A O 1
ATOM 1263 N N . HIS A 1 163 ? 17.425 3.885 -14.503 1.00 56.44 163 HIS A N 1
ATOM 1264 C CA . HIS A 1 163 ? 18.868 3.990 -14.266 1.00 56.44 163 HIS A CA 1
ATOM 1265 C C . HIS A 1 163 ? 19.164 5.184 -13.344 1.00 56.44 163 HIS A C 1
ATOM 1267 O O . HIS A 1 163 ? 19.307 6.316 -13.791 1.00 56.44 163 HIS A O 1
ATOM 1273 N N . TYR A 1 164 ? 19.275 4.926 -12.038 1.00 51.91 164 TYR A N 1
ATOM 1274 C CA . TYR A 1 164 ? 19.591 5.940 -11.018 1.00 51.91 164 TYR A CA 1
ATOM 1275 C C . TYR A 1 164 ? 21.064 6.420 -11.046 1.00 51.91 164 TYR A C 1
ATOM 1277 O O . TYR A 1 164 ? 21.436 7.340 -10.320 1.00 51.91 164 TYR A O 1
ATOM 1285 N N . GLU A 1 165 ? 21.934 5.821 -11.866 1.00 51.31 165 GLU A N 1
ATOM 1286 C CA . GLU A 1 165 ? 23.391 6.017 -11.757 1.00 51.31 165 GLU A CA 1
ATOM 1287 C C . GLU A 1 165 ? 23.910 7.417 -12.156 1.00 51.31 165 GLU A C 1
ATOM 1289 O O . GLU A 1 165 ? 25.029 7.762 -11.769 1.00 51.31 165 GLU A O 1
ATOM 1294 N N . ASP A 1 166 ? 23.107 8.269 -12.809 1.00 49.81 166 ASP A N 1
ATOM 1295 C CA . ASP A 1 166 ? 23.544 9.612 -13.249 1.00 49.81 166 ASP A CA 1
ATOM 1296 C C . ASP A 1 166 ? 23.219 10.770 -12.272 1.00 49.81 166 ASP A C 1
ATOM 1298 O O . ASP A 1 166 ? 23.503 11.939 -12.530 1.00 49.81 166 ASP A O 1
ATOM 1302 N N . LEU A 1 167 ? 22.693 10.477 -11.074 1.00 47.84 167 LEU A N 1
ATOM 1303 C CA . LEU A 1 167 ? 22.547 11.488 -10.005 1.00 47.84 167 LEU A CA 1
ATOM 1304 C C . LEU A 1 167 ? 23.838 11.714 -9.185 1.00 47.84 167 LEU A C 1
ATOM 1306 O O . LEU A 1 167 ? 23.839 12.445 -8.192 1.00 47.84 167 LEU A O 1
ATOM 1310 N N . THR A 1 168 ? 24.962 11.127 -9.608 1.00 46.06 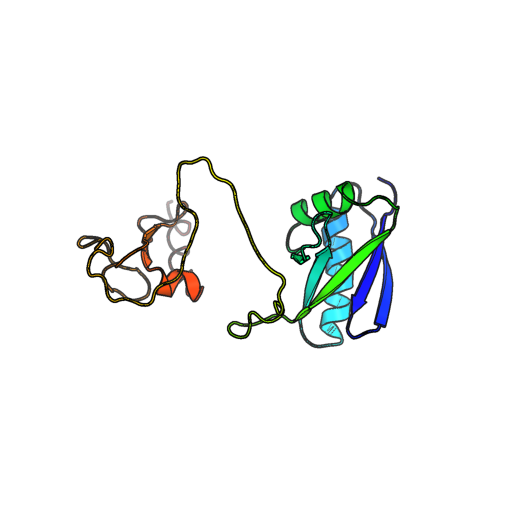168 THR A N 1
ATOM 1311 C CA . THR A 1 168 ? 26.218 11.107 -8.833 1.00 46.06 168 THR A CA 1
ATOM 1312 C C . THR A 1 168 ? 27.208 12.229 -9.200 1.00 46.06 168 THR A C 1
ATOM 1314 O O . THR A 1 168 ? 28.213 12.388 -8.510 1.00 46.06 168 THR A O 1
ATOM 1317 N N . PHE A 1 169 ? 26.942 13.052 -10.227 1.00 40.31 169 PHE A N 1
ATOM 1318 C CA . PHE A 1 169 ? 27.937 14.004 -10.769 1.00 40.31 169 PHE A CA 1
ATOM 1319 C C . PHE A 1 169 ? 27.643 15.513 -10.652 1.00 40.31 169 PHE A C 1
ATOM 1321 O O . PHE A 1 169 ? 28.415 16.311 -11.176 1.00 40.31 169 PHE A O 1
ATOM 1328 N N . HIS A 1 170 ? 26.621 15.942 -9.896 1.00 43.53 170 HIS A N 1
ATOM 1329 C CA . HIS A 1 170 ? 26.352 17.380 -9.657 1.00 43.53 170 HIS A CA 1
ATOM 1330 C C . HIS A 1 170 ? 26.426 17.860 -8.192 1.00 43.53 170 HIS A C 1
ATOM 1332 O O . HIS A 1 170 ? 26.038 18.987 -7.895 1.00 43.53 170 HIS A O 1
ATOM 1338 N N . TRP A 1 171 ? 26.990 17.062 -7.276 1.00 43.00 171 TRP A N 1
ATOM 1339 C CA . TRP A 1 171 ? 27.348 17.527 -5.919 1.00 43.00 171 TRP A CA 1
ATOM 1340 C C . TRP A 1 171 ? 28.823 17.296 -5.538 1.00 43.00 171 TRP A C 1
ATOM 1342 O O . TRP A 1 171 ? 29.234 17.598 -4.419 1.00 43.00 171 TRP A O 1
ATOM 1352 N N . ALA A 1 172 ? 29.644 16.828 -6.484 1.00 45.34 172 ALA A N 1
ATOM 1353 C CA . ALA A 1 172 ? 31.075 16.598 -6.309 1.00 45.34 172 ALA A CA 1
ATOM 1354 C C . ALA A 1 172 ? 31.914 17.607 -7.115 1.00 45.34 172 ALA A C 1
ATOM 1356 O O . ALA A 1 172 ? 32.575 17.252 -8.087 1.00 45.34 172 ALA A O 1
ATOM 1357 N N . GLY A 1 173 ? 31.914 18.867 -6.668 1.00 43.69 173 GLY A N 1
ATOM 1358 C CA . GLY A 1 173 ? 32.935 19.847 -7.048 1.00 43.69 173 GLY A CA 1
ATOM 1359 C C . GLY A 1 173 ? 32.447 21.074 -7.814 1.00 43.69 173 GLY A C 1
ATOM 1360 O O . GLY A 1 173 ? 32.509 21.115 -9.038 1.00 43.69 173 GLY A O 1
ATOM 1361 N N . MET A 1 174 ? 32.171 22.147 -7.073 1.00 36.12 174 MET A N 1
ATOM 1362 C CA . MET A 1 174 ? 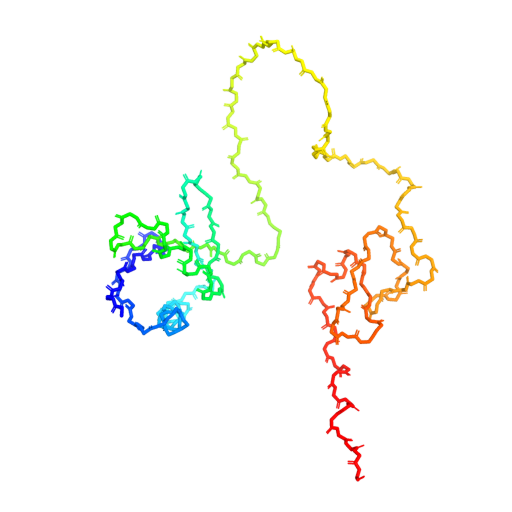32.758 23.443 -7.416 1.00 36.12 174 MET A CA 1
ATOM 1363 C C . MET A 1 174 ? 33.347 24.085 -6.159 1.00 36.12 174 MET A C 1
ATOM 1365 O O . MET A 1 174 ? 32.762 24.013 -5.078 1.00 36.12 174 MET A O 1
ATOM 1369 N N . VAL A 1 175 ? 34.568 24.589 -6.340 1.00 43.69 175 VAL A N 1
ATOM 1370 C CA . VAL A 1 175 ? 35.456 25.223 -5.352 1.00 43.69 175 VAL A CA 1
ATOM 1371 C C . VAL A 1 175 ? 35.062 26.684 -5.163 1.00 43.69 175 VAL A C 1
ATOM 1373 O O . VAL A 1 175 ? 34.705 27.305 -6.188 1.00 43.69 175 VAL A O 1
#

Nearest PDB structures (foldseek):
  4mjs-assembly9_R  TM=7.845E-01  e=1.097E-05  Homo sapiens
  6jm4-assembly1_B  TM=7.640E-01  e=3.867E-05  Homo sapiens
  1wj6-assembly1_A  TM=7.192E-01  e=2.822E-05  Homo sapiens
  1oey-assembly3_L  TM=6.780E-01  e=1.546E-04  Homo sapiens
  4mjs-assembly8_P  TM=6.239E-01  e=8.235E-05  Homo sapiens